Protein AF-A0A2N2IGZ8-F1 (afdb_monomer_lite)

Structure (mmCIF, N/CA/C/O backbone):
data_AF-A0A2N2IGZ8-F1
#
_entry.id   AF-A0A2N2IGZ8-F1
#
loop_
_atom_site.group_PDB
_atom_site.id
_atom_site.type_symbol
_atom_site.label_atom_id
_atom_site.label_alt_id
_atom_site.label_comp_id
_atom_site.label_asym_id
_atom_site.label_entity_id
_atom_site.label_seq_id
_atom_site.pdbx_PDB_ins_code
_atom_site.Cartn_x
_atom_site.Cartn_y
_atom_site.Cartn_z
_atom_site.occupancy
_atom_site.B_iso_or_equiv
_atom_site.auth_seq_id
_atom_site.auth_comp_id
_atom_site.auth_asym_id
_atom_site.auth_atom_id
_atom_site.pdbx_PDB_model_num
ATOM 1 N N . MET A 1 1 ? 11.773 11.631 -15.554 1.00 34.78 1 MET A N 1
ATOM 2 C CA . MET A 1 1 ? 11.947 10.170 -15.402 1.00 34.78 1 MET A CA 1
ATOM 3 C C . MET A 1 1 ? 10.561 9.584 -15.198 1.00 34.78 1 MET A C 1
ATOM 5 O O . MET A 1 1 ? 9.926 9.975 -14.235 1.00 34.78 1 MET A O 1
ATOM 9 N N . GLY A 1 2 ? 10.021 8.753 -16.088 1.00 41.44 2 GLY A N 1
ATOM 10 C CA . GLY A 1 2 ? 8.653 8.262 -15.877 1.00 41.44 2 GLY A CA 1
ATOM 11 C C . GLY A 1 2 ? 8.239 7.223 -16.903 1.00 41.44 2 GLY A C 1
ATOM 12 O O . GLY A 1 2 ? 8.374 7.453 -18.095 1.00 41.44 2 GLY A O 1
ATOM 13 N N . GLY A 1 3 ? 7.788 6.070 -16.420 1.00 52.84 3 GLY A N 1
ATOM 14 C CA . GLY A 1 3 ? 7.379 4.918 -17.226 1.00 52.84 3 GLY A CA 1
ATOM 15 C C . GLY A 1 3 ? 7.570 3.587 -16.492 1.00 52.84 3 GLY A C 1
ATOM 16 O O . GLY A 1 3 ? 7.004 2.576 -16.893 1.00 52.84 3 GLY A O 1
ATOM 17 N N . GLY A 1 4 ? 8.353 3.577 -15.407 1.00 70.94 4 GLY A N 1
ATOM 18 C CA . GLY A 1 4 ? 8.465 2.436 -14.501 1.00 70.94 4 GLY A CA 1
ATOM 19 C C . GLY A 1 4 ? 7.308 2.355 -13.500 1.00 70.94 4 GLY A C 1
ATOM 20 O O . GLY A 1 4 ? 6.588 3.327 -13.266 1.00 70.94 4 GLY A O 1
ATOM 21 N N . ALA A 1 5 ? 7.165 1.189 -12.867 1.00 84.88 5 ALA A N 1
ATOM 22 C CA . ALA A 1 5 ? 6.186 0.958 -11.804 1.00 84.88 5 ALA A CA 1
ATOM 23 C C . ALA A 1 5 ? 6.406 1.858 -10.571 1.00 84.88 5 ALA A C 1
ATOM 25 O O . ALA A 1 5 ? 5.466 2.099 -9.826 1.00 84.88 5 ALA A O 1
ATOM 26 N N . LEU A 1 6 ? 7.621 2.377 -10.364 1.00 88.75 6 LEU A N 1
ATOM 27 C CA . LEU A 1 6 ? 7.936 3.354 -9.321 1.00 88.75 6 LEU A CA 1
ATOM 28 C C . LEU A 1 6 ? 8.291 4.694 -9.960 1.00 88.75 6 LEU A C 1
ATOM 30 O O . LEU A 1 6 ? 9.173 4.759 -10.820 1.00 88.75 6 LEU A O 1
ATOM 34 N N . ALA A 1 7 ? 7.627 5.753 -9.512 1.00 88.19 7 ALA A N 1
ATOM 35 C CA . ALA A 1 7 ? 7.982 7.130 -9.816 1.00 88.19 7 ALA A CA 1
ATOM 36 C C . ALA A 1 7 ? 8.472 7.805 -8.532 1.00 88.19 7 ALA A C 1
ATOM 38 O O . ALA A 1 7 ? 7.738 7.863 -7.549 1.00 88.19 7 ALA A O 1
ATOM 39 N N . PHE A 1 8 ? 9.720 8.270 -8.550 1.00 89.38 8 PHE A N 1
ATOM 40 C CA . PHE A 1 8 ? 10.325 9.022 -7.454 1.00 89.38 8 PHE A CA 1
ATOM 41 C C . PHE A 1 8 ? 10.168 10.510 -7.736 1.00 89.38 8 PHE A C 1
ATOM 43 O O . PHE A 1 8 ? 10.594 10.976 -8.797 1.00 89.38 8 PHE A O 1
ATOM 50 N N . ASP A 1 9 ? 9.590 11.231 -6.785 1.00 89.19 9 ASP A N 1
ATOM 51 C CA . ASP A 1 9 ? 9.575 12.687 -6.806 1.00 89.19 9 ASP A CA 1
ATOM 52 C C . ASP A 1 9 ? 10.906 13.250 -6.283 1.00 89.19 9 ASP A C 1
ATOM 54 O O . ASP A 1 9 ? 11.820 12.517 -5.885 1.00 89.19 9 ASP A O 1
ATOM 58 N N . ALA A 1 10 ? 11.033 14.578 -6.308 1.00 89.81 10 ALA A N 1
ATOM 59 C CA . ALA A 1 10 ? 12.177 15.255 -5.716 1.00 89.81 10 ALA A CA 1
ATOM 60 C C . ALA A 1 10 ? 12.293 14.916 -4.221 1.00 89.81 10 ALA A C 1
ATOM 62 O O . ALA A 1 10 ? 11.293 14.843 -3.506 1.00 89.81 10 ALA A O 1
ATOM 63 N N . TYR A 1 11 ? 13.529 14.728 -3.759 1.00 86.06 11 TYR A N 1
ATOM 64 C CA . TYR A 1 11 ? 13.816 14.494 -2.349 1.00 86.06 11 TYR A CA 1
ATOM 65 C C . TYR A 1 11 ? 13.365 15.693 -1.504 1.00 86.06 11 TYR A C 1
ATOM 67 O O . TYR A 1 11 ? 13.778 16.826 -1.763 1.00 86.06 11 TYR A O 1
ATOM 75 N N . ASP A 1 12 ? 12.543 15.441 -0.487 1.00 83.25 12 ASP A N 1
ATOM 76 C CA . ASP A 1 12 ? 12.127 16.450 0.482 1.00 83.25 12 ASP A CA 1
ATOM 77 C C . ASP A 1 12 ? 13.223 16.584 1.544 1.00 83.25 12 ASP A C 1
ATOM 79 O O . ASP A 1 12 ? 13.346 15.768 2.460 1.00 83.25 12 ASP A O 1
ATOM 83 N N . SER A 1 13 ? 14.039 17.630 1.417 1.00 76.50 13 SER A N 1
ATOM 84 C CA . SER A 1 13 ? 15.147 17.900 2.334 1.00 76.50 13 SER A CA 1
ATOM 85 C C . SER A 1 13 ? 14.711 18.399 3.711 1.00 76.50 13 SER A C 1
ATOM 87 O O . SER A 1 13 ? 15.568 18.569 4.569 1.00 76.50 13 SER A O 1
ATOM 89 N N . VAL A 1 14 ? 13.425 18.684 3.929 1.00 74.69 14 VAL A N 1
ATOM 90 C CA . VAL A 1 14 ? 12.893 19.093 5.238 1.00 74.69 14 VAL A CA 1
ATOM 91 C C . VAL A 1 14 ? 12.434 17.866 6.016 1.00 74.69 14 VAL A C 1
ATOM 93 O O . VAL A 1 14 ? 12.695 17.755 7.211 1.00 74.69 14 VAL A O 1
ATOM 96 N N . LYS A 1 15 ? 11.767 16.934 5.335 1.00 72.94 15 LYS A N 1
ATOM 97 C CA . LYS A 1 15 ? 11.265 15.688 5.933 1.00 72.94 15 LYS A CA 1
ATOM 98 C C . LYS A 1 15 ? 12.250 14.527 5.853 1.00 72.94 15 LYS A C 1
ATOM 100 O O . LYS A 1 15 ? 12.038 13.510 6.504 1.00 72.94 15 LYS A O 1
ATOM 105 N N . PHE A 1 16 ? 13.300 14.678 5.054 1.00 80.06 16 PHE A N 1
ATOM 106 C CA . PHE A 1 16 ? 14.287 13.647 4.754 1.00 80.06 16 PHE A CA 1
ATOM 107 C C . PHE A 1 16 ? 13.678 12.386 4.124 1.00 80.06 16 PHE A C 1
ATOM 109 O O . PHE A 1 16 ? 13.962 11.255 4.526 1.00 80.06 16 PHE A O 1
ATOM 116 N N . VAL A 1 17 ? 12.805 12.584 3.131 1.00 81.31 17 VAL A N 1
ATOM 117 C CA . VAL A 1 17 ? 12.097 11.493 2.446 1.00 81.31 17 VAL A CA 1
ATOM 118 C C . VAL A 1 17 ? 12.130 11.630 0.928 1.00 81.31 17 VAL A C 1
ATOM 120 O O . VAL A 1 17 ? 12.148 12.733 0.383 1.00 81.31 17 VAL A O 1
ATOM 123 N N . TYR A 1 18 ? 12.050 10.495 0.237 1.00 85.50 18 TYR A N 1
ATOM 124 C CA . TYR A 1 18 ? 11.587 10.424 -1.145 1.00 85.50 18 TYR A CA 1
ATOM 125 C C . TYR A 1 18 ? 10.090 10.121 -1.177 1.00 85.50 18 TYR A C 1
ATOM 127 O O . TYR A 1 18 ? 9.701 9.023 -0.768 1.00 85.50 18 TYR A O 1
ATOM 135 N N . PRO A 1 19 ? 9.249 11.026 -1.700 1.00 88.50 19 PRO A N 1
ATOM 136 C CA . PRO A 1 19 ? 7.897 10.669 -2.091 1.00 88.50 19 PRO A CA 1
ATOM 137 C C . PRO A 1 19 ? 7.956 9.728 -3.299 1.00 88.50 19 PRO A C 1
ATOM 139 O O . PRO A 1 19 ? 8.679 9.970 -4.272 1.00 88.50 19 PRO A O 1
ATOM 142 N N . VAL A 1 20 ? 7.217 8.626 -3.218 1.00 89.94 20 VAL A N 1
ATOM 143 C CA . VAL A 1 20 ? 7.182 7.592 -4.250 1.00 89.94 20 VAL A CA 1
ATOM 144 C C . VAL A 1 20 ? 5.741 7.277 -4.610 1.00 89.94 20 VAL A C 1
ATOM 146 O O . VAL A 1 20 ? 4.915 6.952 -3.754 1.00 89.94 20 VAL A O 1
ATOM 149 N N . THR A 1 21 ? 5.452 7.323 -5.906 1.00 89.62 21 THR A N 1
ATOM 150 C CA . THR A 1 21 ? 4.180 6.869 -6.467 1.00 89.62 21 THR A CA 1
ATOM 151 C C . THR A 1 21 ? 4.356 5.485 -7.084 1.00 89.62 21 THR A C 1
ATOM 153 O O . THR A 1 21 ? 5.244 5.255 -7.910 1.00 89.62 21 THR A O 1
ATOM 156 N N . LEU A 1 22 ? 3.494 4.554 -6.676 1.00 90.25 22 LEU A N 1
ATOM 157 C CA . LEU A 1 22 ? 3.384 3.226 -7.259 1.00 90.25 22 LEU A CA 1
ATOM 158 C C . LEU A 1 22 ? 2.368 3.246 -8.402 1.00 90.25 22 LEU A C 1
ATOM 160 O O . LEU A 1 22 ? 1.163 3.354 -8.170 1.00 90.25 22 LEU A O 1
ATOM 164 N N . ASN A 1 23 ? 2.849 3.063 -9.624 1.00 89.56 23 ASN A N 1
ATOM 165 C CA . ASN A 1 23 ? 2.028 2.987 -10.824 1.00 89.56 23 ASN A CA 1
ATOM 166 C C . ASN A 1 23 ? 1.606 1.541 -11.081 1.00 89.56 23 ASN A C 1
ATOM 168 O O . ASN A 1 23 ? 2.446 0.647 -11.200 1.00 89.56 23 ASN A O 1
ATOM 172 N N . GLY A 1 24 ? 0.304 1.301 -11.224 1.00 87.31 24 GLY A N 1
ATOM 173 C CA . GLY A 1 24 ? -0.231 -0.006 -11.588 1.00 87.31 24 GLY A CA 1
ATOM 174 C C . GLY A 1 24 ? -0.113 -0.275 -13.076 1.00 87.31 24 GLY A C 1
ATOM 175 O O . GLY A 1 24 ? -1.128 -0.347 -13.758 1.00 87.31 24 GLY A O 1
ATOM 176 N N . CYS A 1 25 ? 1.105 -0.399 -13.589 1.00 80.00 25 CYS A N 1
ATOM 177 C CA . CYS A 1 25 ? 1.336 -0.567 -15.013 1.00 80.00 25 CYS A CA 1
ATOM 178 C C . CYS A 1 25 ? 2.398 -1.609 -15.312 1.00 80.00 25 CYS A C 1
ATOM 180 O O . CYS A 1 25 ? 3.536 -1.490 -14.860 1.00 80.00 25 CYS A O 1
ATOM 182 N N . LEU A 1 26 ? 2.031 -2.597 -16.122 1.00 77.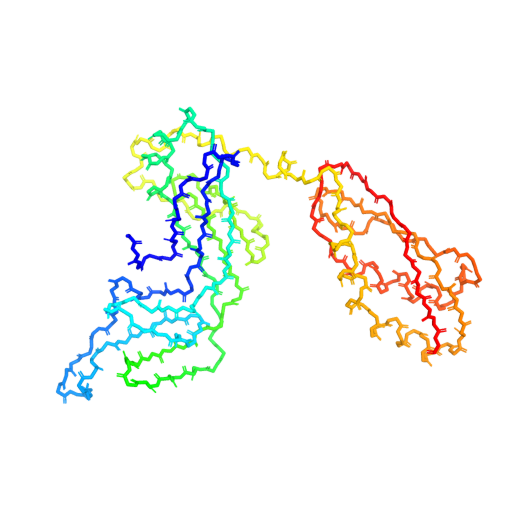88 26 LEU A N 1
ATOM 183 C CA . LEU A 1 26 ? 2.924 -3.684 -16.507 1.00 77.88 26 LEU A CA 1
ATOM 184 C C . LEU A 1 26 ? 3.709 -3.369 -17.786 1.00 77.88 26 LEU A C 1
ATOM 186 O O . LEU A 1 26 ? 4.855 -3.788 -17.907 1.00 77.88 26 LEU A O 1
ATOM 190 N N . THR A 1 27 ? 3.127 -2.602 -18.713 1.00 74.75 27 THR A N 1
ATOM 191 C CA . THR A 1 27 ? 3.723 -2.318 -20.035 1.00 74.75 27 THR A CA 1
ATOM 192 C C . THR A 1 27 ? 3.897 -0.820 -20.320 1.00 74.75 27 THR A C 1
ATOM 194 O O . THR A 1 27 ? 3.959 -0.404 -21.467 1.00 74.75 27 THR A O 1
ATOM 197 N N . CYS A 1 28 ? 4.003 0.025 -19.289 1.00 67.56 28 CYS A N 1
ATOM 198 C CA . CYS A 1 28 ? 4.091 1.485 -19.458 1.00 67.56 28 CYS A CA 1
ATOM 199 C C . CYS A 1 28 ? 5.330 1.956 -20.223 1.00 67.56 28 CYS A C 1
ATOM 201 O O . CYS A 1 28 ? 5.245 2.788 -21.116 1.00 67.56 28 CYS A O 1
ATOM 203 N N . SER A 1 29 ? 6.509 1.459 -19.859 1.00 67.31 29 SER A N 1
ATOM 204 C CA . SER A 1 29 ? 7.756 1.894 -20.493 1.00 67.31 29 SER A CA 1
ATOM 205 C C . SER A 1 29 ? 7.941 1.309 -21.893 1.00 67.31 29 SER A C 1
ATOM 207 O O . SER A 1 29 ? 8.667 1.886 -22.701 1.00 67.31 29 SER A O 1
ATOM 209 N N . LYS A 1 30 ? 7.295 0.172 -22.171 1.00 75.50 30 LYS A N 1
ATOM 210 C CA . LYS A 1 30 ? 7.326 -0.554 -23.443 1.00 75.50 30 LYS A CA 1
ATOM 211 C C . LYS A 1 30 ? 5.938 -1.157 -23.698 1.00 75.50 30 LYS A C 1
ATOM 213 O O . LYS A 1 30 ? 5.708 -2.298 -23.285 1.00 75.50 30 LYS A O 1
ATOM 218 N N . PRO A 1 31 ? 4.999 -0.389 -24.283 1.00 77.12 31 PRO A N 1
ATOM 219 C CA . PRO A 1 31 ? 3.684 -0.916 -24.622 1.00 77.12 31 PRO A CA 1
ATOM 220 C C . PRO A 1 31 ? 3.818 -2.050 -25.636 1.00 77.12 31 PRO A C 1
ATOM 222 O O . PRO A 1 31 ? 4.806 -2.129 -26.366 1.00 77.12 31 PRO A O 1
ATOM 225 N N . ILE A 1 32 ? 2.826 -2.936 -25.668 1.00 81.81 32 ILE A N 1
ATOM 226 C CA . ILE A 1 32 ? 2.779 -3.988 -26.682 1.00 81.81 32 ILE A CA 1
ATOM 227 C C . ILE A 1 32 ? 2.392 -3.310 -27.992 1.00 81.81 32 ILE A C 1
ATOM 229 O O . ILE A 1 32 ? 1.358 -2.647 -28.059 1.00 81.81 32 ILE A O 1
ATOM 233 N N . GLU A 1 33 ? 3.237 -3.438 -29.005 1.00 79.50 33 GLU A N 1
ATOM 234 C CA . GLU A 1 33 ? 2.965 -2.907 -30.334 1.00 79.50 33 GLU A CA 1
ATOM 235 C C . GLU A 1 33 ? 2.383 -4.019 -31.209 1.00 79.50 33 GLU A C 1
ATOM 237 O O . GLU A 1 33 ? 2.967 -5.097 -31.325 1.00 79.50 33 GLU A O 1
ATOM 242 N N . PHE A 1 34 ? 1.217 -3.765 -31.796 1.00 75.06 34 PHE A N 1
ATOM 243 C CA . PHE A 1 34 ? 0.579 -4.659 -32.757 1.00 75.06 34 PHE A CA 1
ATOM 244 C C . PHE A 1 34 ? 0.839 -4.212 -34.197 1.00 75.06 34 PHE A C 1
ATOM 246 O O . PHE A 1 34 ? 1.223 -3.069 -34.452 1.00 75.06 34 PHE A O 1
ATOM 253 N N . ASP A 1 35 ? 0.639 -5.124 -35.149 1.00 70.62 35 ASP A N 1
ATOM 254 C CA . ASP A 1 35 ? 0.764 -4.803 -36.569 1.00 70.62 35 ASP A CA 1
ATOM 255 C C . ASP A 1 35 ? -0.324 -3.781 -36.970 1.00 70.62 35 ASP A C 1
ATOM 257 O O . ASP A 1 35 ? -1.517 -4.086 -36.840 1.00 70.62 35 ASP A O 1
ATOM 261 N N . PRO A 1 36 ? 0.055 -2.584 -37.454 1.00 65.62 36 PRO A N 1
ATOM 262 C CA . PRO A 1 36 ? -0.885 -1.528 -37.831 1.00 65.62 36 PRO A CA 1
ATOM 263 C C . PRO A 1 36 ? -1.774 -1.883 -39.036 1.00 65.62 36 PRO A C 1
ATOM 265 O O . PRO A 1 36 ? -2.747 -1.183 -39.306 1.00 65.62 36 PRO A O 1
ATOM 268 N N . VAL A 1 37 ? -1.454 -2.946 -39.782 1.00 67.31 37 VAL A N 1
ATOM 269 C CA . VAL A 1 37 ? -2.291 -3.466 -40.876 1.00 67.31 37 VAL A CA 1
ATOM 270 C C . VAL A 1 37 ? -3.473 -4.275 -40.329 1.00 67.31 37 VAL A C 1
ATOM 272 O O . VAL A 1 37 ? -4.541 -4.295 -40.937 1.00 67.31 37 VAL A O 1
ATOM 275 N N . LEU A 1 38 ? -3.296 -4.930 -39.176 1.00 63.38 38 LEU A N 1
ATOM 276 C CA . LEU A 1 38 ? -4.306 -5.792 -38.550 1.00 63.38 38 LEU A CA 1
ATOM 277 C C . LEU A 1 38 ? -5.111 -5.076 -37.458 1.00 63.38 38 LEU A C 1
ATOM 279 O O . LEU A 1 38 ? -6.251 -5.452 -37.189 1.00 63.38 38 LEU A O 1
ATOM 283 N N . PHE A 1 39 ? -4.536 -4.045 -36.841 1.00 60.59 39 PHE A N 1
ATOM 284 C CA . PHE A 1 39 ? -5.152 -3.268 -35.772 1.00 60.59 39 PHE A CA 1
ATOM 285 C C . PHE A 1 39 ? -5.069 -1.781 -36.132 1.00 60.59 39 PHE A C 1
ATOM 287 O O . PHE A 1 39 ? -4.025 -1.317 -36.573 1.00 60.59 39 PHE A O 1
ATOM 294 N N . ALA A 1 40 ? -6.191 -1.065 -35.990 1.00 58.00 40 ALA A N 1
ATOM 295 C CA . ALA A 1 40 ? -6.426 0.336 -36.370 1.00 58.00 40 ALA A CA 1
ATOM 296 C C . ALA A 1 40 ? -5.297 1.318 -35.924 1.00 58.00 40 ALA A C 1
ATOM 298 O O . ALA A 1 40 ? -4.423 0.932 -35.154 1.00 58.00 40 ALA A O 1
ATOM 299 N N . PRO A 1 41 ? -5.284 2.612 -36.322 1.00 58.75 41 PRO A N 1
ATOM 300 C CA . PRO A 1 41 ? -4.071 3.453 -36.317 1.00 58.75 41 PRO A CA 1
ATOM 301 C C . PRO A 1 41 ? -3.393 3.693 -34.950 1.00 58.75 41 PRO A C 1
ATOM 303 O O . PRO A 1 41 ? -2.290 4.234 -34.913 1.00 58.75 41 PRO A O 1
ATOM 306 N N . ASN A 1 42 ? -4.006 3.279 -33.836 1.00 62.97 42 ASN A N 1
ATOM 307 C CA . ASN A 1 42 ? -3.354 3.158 -32.533 1.00 62.97 42 ASN A CA 1
ATOM 308 C C . ASN A 1 42 ? -2.912 1.709 -32.291 1.00 62.97 42 ASN A C 1
ATOM 310 O O . ASN A 1 42 ? -3.660 0.889 -31.765 1.00 62.97 42 ASN A O 1
ATOM 314 N N . ASN A 1 43 ? -1.655 1.418 -32.612 1.00 72.75 43 ASN A N 1
ATOM 315 C CA . ASN A 1 43 ? -1.070 0.087 -32.480 1.00 72.75 43 ASN A CA 1
ATOM 316 C C . ASN A 1 43 ? -0.510 -0.232 -31.079 1.00 72.75 43 ASN A C 1
ATOM 318 O O . ASN A 1 43 ? 0.129 -1.265 -30.904 1.00 72.75 43 ASN A O 1
ATOM 322 N N . LYS A 1 44 ? -0.703 0.650 -30.089 1.00 78.19 44 LYS A N 1
ATOM 323 C CA . LYS A 1 44 ? -0.156 0.496 -28.733 1.00 78.19 44 LYS A CA 1
ATOM 324 C C . LYS A 1 44 ? -1.189 -0.092 -27.785 1.00 78.19 44 LYS A C 1
ATOM 326 O O . LYS A 1 44 ? -2.278 0.464 -27.625 1.00 78.19 44 LYS A O 1
ATOM 331 N N . PHE A 1 45 ? -0.793 -1.159 -27.102 1.00 81.75 45 PHE A N 1
ATOM 332 C CA . PHE A 1 45 ? -1.624 -1.876 -26.153 1.00 81.75 45 PHE A CA 1
ATOM 333 C C . PHE A 1 45 ? -1.021 -1.892 -24.749 1.00 81.75 45 PHE A C 1
ATOM 335 O O . PHE A 1 45 ? 0.142 -2.259 -24.530 1.00 81.75 45 PHE A O 1
ATOM 342 N N . PHE A 1 46 ? -1.836 -1.485 -23.780 1.00 84.94 46 PHE A N 1
ATOM 343 C CA . PHE A 1 46 ? -1.423 -1.281 -22.398 1.00 84.94 46 PHE A CA 1
ATOM 344 C C . PHE A 1 46 ? -2.044 -2.315 -21.460 1.00 84.94 46 PHE A C 1
ATOM 346 O O . PHE A 1 46 ? -3.208 -2.691 -21.590 1.00 84.94 46 PHE A O 1
ATOM 353 N N . ILE A 1 47 ? -1.269 -2.732 -20.460 1.00 86.69 47 ILE A N 1
ATOM 354 C CA . ILE A 1 47 ? -1.754 -3.554 -19.353 1.00 86.69 47 ILE A CA 1
ATOM 355 C C . ILE A 1 47 ? -1.624 -2.734 -18.073 1.00 86.69 47 ILE A C 1
ATOM 357 O O . ILE A 1 47 ? -0.514 -2.463 -17.596 1.00 86.69 47 ILE A O 1
ATOM 361 N N . THR A 1 48 ? -2.766 -2.322 -17.527 1.00 87.31 48 THR A N 1
ATOM 362 C CA . THR A 1 48 ? -2.843 -1.401 -16.389 1.00 87.31 48 THR A CA 1
ATOM 363 C C . THR A 1 48 ? -3.753 -1.938 -15.289 1.00 87.31 48 THR A C 1
ATOM 365 O O . THR A 1 48 ? -4.556 -2.840 -15.497 1.00 87.31 48 THR A O 1
ATOM 368 N N . ALA A 1 49 ? -3.637 -1.384 -14.087 1.00 86.19 49 ALA A N 1
ATOM 369 C CA . ALA A 1 49 ? -4.487 -1.728 -12.952 1.00 86.19 49 ALA A CA 1
ATOM 370 C C . ALA A 1 49 ? -5.807 -0.942 -12.915 1.00 86.19 49 ALA A C 1
ATOM 372 O O . ALA A 1 49 ? -6.743 -1.311 -12.209 1.00 86.19 49 ALA A O 1
ATOM 373 N N . LYS A 1 50 ? -5.870 0.171 -13.653 1.00 85.44 50 LYS A N 1
ATOM 374 C CA . LYS A 1 50 ? -7.043 1.035 -13.838 1.00 85.44 50 LYS A CA 1
ATOM 375 C C . LYS A 1 50 ? -7.044 1.557 -15.271 1.00 85.44 50 LYS A C 1
ATOM 377 O O . LYS A 1 50 ? -5.978 1.649 -15.882 1.00 85.44 50 LYS A O 1
ATOM 382 N N . VAL A 1 51 ? -8.209 1.939 -15.787 1.00 84.81 51 VAL A N 1
ATOM 383 C CA . VAL A 1 51 ? -8.288 2.662 -17.064 1.00 84.81 51 VAL A CA 1
ATOM 384 C C . VAL A 1 51 ? -7.547 3.999 -16.904 1.00 84.81 51 VAL A C 1
ATOM 386 O O . VAL A 1 51 ? -7.882 4.747 -15.980 1.00 84.81 51 VAL A O 1
ATOM 389 N N . PRO A 1 52 ? -6.536 4.300 -17.738 1.00 85.38 52 PRO A N 1
ATOM 390 C CA . PRO A 1 52 ? -5.820 5.569 -17.665 1.00 85.38 52 PRO A CA 1
ATOM 391 C C . PRO A 1 52 ? -6.749 6.758 -17.906 1.00 85.38 52 PRO A C 1
ATOM 393 O O . PRO A 1 52 ? -7.623 6.706 -18.770 1.00 85.38 52 PRO A O 1
ATOM 396 N N . THR A 1 53 ? -6.527 7.861 -17.195 1.00 86.56 53 THR A N 1
ATOM 397 C CA . THR A 1 53 ? -7.261 9.115 -17.445 1.00 86.56 53 THR A CA 1
ATOM 398 C C . THR A 1 53 ? -6.677 9.895 -18.622 1.00 86.56 53 THR A C 1
ATOM 400 O O . THR A 1 53 ? -7.387 10.651 -19.282 1.00 86.56 53 THR A O 1
ATOM 403 N N . LYS A 1 54 ? -5.380 9.710 -18.892 1.00 84.06 54 LYS A N 1
ATOM 404 C CA . LYS A 1 54 ? -4.633 10.328 -19.993 1.00 84.06 54 LYS A CA 1
ATOM 405 C C . LYS A 1 54 ? -3.456 9.436 -20.392 1.00 84.06 54 LYS A C 1
ATOM 407 O O . LYS A 1 54 ? -2.957 8.676 -19.566 1.00 84.06 54 LYS A O 1
ATOM 412 N N . ILE A 1 55 ? -2.989 9.555 -21.634 1.00 79.31 55 ILE A N 1
ATOM 413 C CA . ILE A 1 55 ? -1.722 8.974 -22.100 1.00 79.31 55 ILE A CA 1
ATOM 414 C C . ILE A 1 55 ? -0.861 10.111 -22.652 1.00 79.31 55 ILE A C 1
ATOM 416 O O . ILE A 1 55 ? -1.293 10.844 -23.540 1.00 79.31 55 ILE A O 1
ATOM 420 N N . GLU A 1 56 ? 0.342 10.275 -22.105 1.00 76.94 56 GLU A N 1
ATOM 421 C CA . GLU A 1 56 ? 1.337 11.244 -22.569 1.00 76.94 56 GLU A CA 1
ATOM 422 C C . GLU A 1 56 ? 2.523 10.491 -23.178 1.00 76.94 56 GLU A C 1
ATOM 424 O O . GLU A 1 56 ? 3.305 9.847 -22.478 1.00 76.94 56 GLU A O 1
ATOM 429 N N . GLY A 1 57 ? 2.637 10.519 -24.508 1.00 76.06 57 GLY A N 1
ATOM 430 C CA . GLY A 1 57 ? 3.633 9.723 -25.227 1.00 76.06 57 GLY A CA 1
ATOM 431 C C . GLY A 1 57 ? 3.368 8.220 -25.081 1.00 76.06 57 GLY A C 1
ATOM 432 O O . GLY A 1 57 ? 2.430 7.693 -25.674 1.00 76.06 57 GLY A O 1
ATOM 433 N N . THR A 1 58 ? 4.208 7.519 -24.319 1.00 71.50 58 THR A N 1
ATOM 434 C CA . THR A 1 58 ? 4.023 6.099 -23.957 1.00 71.50 58 THR A CA 1
ATOM 435 C C . THR A 1 58 ? 3.582 5.909 -22.506 1.00 71.50 58 THR A C 1
ATOM 437 O O . THR A 1 58 ? 3.436 4.778 -22.062 1.00 71.50 58 THR A O 1
ATOM 440 N N . VAL A 1 59 ? 3.347 6.990 -21.757 1.00 76.88 59 VAL A N 1
ATOM 441 C CA . VAL A 1 59 ? 3.109 6.928 -20.312 1.00 76.88 59 VAL A CA 1
ATOM 442 C C . VAL A 1 59 ? 1.625 7.156 -20.000 1.00 76.88 59 VAL A C 1
ATOM 444 O O . VAL A 1 59 ? 1.146 8.289 -20.108 1.00 76.88 59 VAL A O 1
ATOM 447 N N . PRO A 1 60 ? 0.868 6.116 -19.607 1.00 80.31 60 PRO A N 1
ATOM 448 C CA . PRO A 1 60 ? -0.473 6.284 -19.062 1.00 80.31 60 PRO A CA 1
ATOM 449 C C . PRO A 1 60 ? -0.438 6.912 -17.661 1.00 80.31 60 PRO A C 1
ATOM 451 O O . PRO A 1 60 ? 0.408 6.586 -16.830 1.00 80.31 60 PRO A O 1
ATOM 454 N N . GLN A 1 61 ? -1.394 7.802 -17.410 1.00 84.88 61 GLN A N 1
ATOM 455 C CA . GLN A 1 61 ? -1.559 8.589 -16.187 1.00 84.88 61 GLN A CA 1
ATOM 456 C C . GLN A 1 61 ? -2.844 8.193 -15.445 1.00 84.88 61 GLN A C 1
ATOM 458 O O . GLN A 1 61 ? -3.779 7.647 -16.039 1.00 84.88 61 GLN A O 1
ATOM 463 N N . GLY A 1 62 ? -2.912 8.493 -14.144 1.00 83.31 62 GLY A N 1
ATOM 464 C CA . GLY A 1 62 ? -4.096 8.222 -13.314 1.00 83.31 62 GLY A CA 1
ATOM 465 C C . GLY A 1 62 ? -4.265 6.752 -12.917 1.00 83.31 62 GLY A C 1
ATOM 466 O O . GLY A 1 62 ? -5.365 6.317 -12.576 1.00 83.31 62 GLY A O 1
ATOM 467 N N . ILE A 1 63 ? -3.180 5.979 -12.961 1.00 86.25 63 ILE A N 1
ATOM 468 C CA . ILE A 1 63 ? -3.155 4.538 -12.661 1.00 86.25 63 ILE A CA 1
ATOM 469 C C . ILE A 1 63 ? -2.449 4.221 -11.338 1.00 86.25 63 ILE A C 1
ATOM 471 O O . ILE A 1 63 ? -2.003 3.094 -11.107 1.00 86.25 63 ILE A O 1
ATOM 475 N N . ASP A 1 64 ? -2.358 5.218 -10.463 1.00 88.62 64 ASP A N 1
ATOM 476 C CA . ASP A 1 64 ? -1.727 5.132 -9.154 1.00 88.62 64 ASP A CA 1
ATOM 477 C C . ASP A 1 64 ? -2.421 4.059 -8.300 1.00 88.62 64 ASP A C 1
ATOM 479 O O . ASP A 1 64 ? -3.655 4.024 -8.147 1.00 88.62 64 ASP A O 1
ATOM 483 N N . LEU A 1 65 ? -1.610 3.174 -7.727 1.00 85.94 65 LEU A N 1
ATOM 484 C CA . LEU A 1 65 ? -2.029 2.158 -6.764 1.00 85.94 65 LEU A CA 1
ATOM 485 C C . LEU A 1 65 ? -1.766 2.581 -5.324 1.00 85.94 65 LEU A C 1
ATOM 487 O O . LEU A 1 65 ? -2.472 2.134 -4.425 1.00 85.94 65 LEU A O 1
ATOM 491 N N . GLY A 1 66 ? -0.783 3.449 -5.108 1.00 84.12 66 GLY A N 1
ATOM 492 C CA . GLY A 1 66 ? -0.459 3.970 -3.793 1.00 84.12 66 GLY A CA 1
ATOM 493 C C . GLY A 1 66 ? 0.630 5.028 -3.856 1.00 84.12 66 GLY A C 1
ATOM 494 O O . GLY A 1 66 ? 1.382 5.109 -4.828 1.00 84.12 66 GLY A O 1
ATOM 495 N N . LYS A 1 67 ? 0.707 5.823 -2.793 1.00 87.25 67 LYS A N 1
ATOM 496 C CA . LYS A 1 67 ? 1.784 6.778 -2.543 1.00 87.25 67 LYS A CA 1
ATOM 497 C C . LYS A 1 67 ? 2.379 6.467 -1.182 1.00 87.25 67 LYS A C 1
ATOM 499 O O . LYS A 1 67 ? 1.636 6.160 -0.250 1.00 87.25 67 LYS A O 1
ATOM 504 N N . PHE A 1 68 ? 3.696 6.494 -1.090 1.00 84.69 68 PHE A N 1
ATOM 505 C CA . PHE A 1 68 ? 4.420 6.226 0.144 1.00 84.69 68 PHE A CA 1
ATOM 506 C C . PHE A 1 68 ? 5.711 7.037 0.168 1.00 84.69 68 PHE A C 1
ATOM 508 O O . PHE A 1 68 ? 6.166 7.533 -0.860 1.00 84.69 68 PHE A O 1
ATOM 515 N N . GLU A 1 69 ? 6.283 7.188 1.353 1.00 85.94 69 GLU A N 1
ATOM 516 C CA . GLU A 1 69 ? 7.514 7.938 1.566 1.00 85.94 69 GLU A CA 1
ATOM 517 C C . GLU A 1 69 ? 8.619 6.965 1.986 1.00 85.94 69 GLU A C 1
ATOM 519 O O . GLU A 1 69 ? 8.389 6.065 2.796 1.00 85.94 69 GLU A O 1
ATOM 524 N N . ILE A 1 70 ? 9.813 7.124 1.416 1.00 83.38 70 ILE A N 1
ATOM 525 C CA . ILE A 1 70 ? 11.010 6.394 1.838 1.00 83.38 70 ILE A CA 1
ATOM 526 C C . ILE A 1 70 ? 11.915 7.372 2.574 1.00 83.38 70 ILE A C 1
ATOM 528 O O . ILE A 1 70 ? 12.464 8.281 1.954 1.00 83.38 70 ILE A O 1
ATOM 532 N N . SER A 1 71 ? 12.089 7.178 3.879 1.00 78.94 71 SER A N 1
ATOM 533 C CA . SER A 1 71 ? 13.039 7.954 4.677 1.00 78.94 71 SER A CA 1
ATOM 534 C C . SER A 1 71 ? 14.473 7.595 4.308 1.00 78.94 71 SER A C 1
ATOM 536 O O . SER A 1 71 ? 14.840 6.419 4.274 1.00 78.94 71 SER A O 1
ATOM 538 N N . VAL A 1 72 ? 15.286 8.611 4.035 1.00 76.94 72 VAL A N 1
ATOM 539 C CA . VAL A 1 72 ? 16.706 8.457 3.704 1.00 76.94 72 VAL A CA 1
ATOM 540 C C . VAL A 1 72 ? 17.476 9.546 4.438 1.00 76.94 72 VAL A C 1
ATOM 542 O O . VAL A 1 72 ? 17.134 10.714 4.325 1.00 76.94 72 VAL A O 1
ATOM 545 N N . ASP A 1 73 ? 18.521 9.189 5.188 1.00 74.88 73 ASP A N 1
ATOM 546 C CA . ASP A 1 73 ? 19.396 10.192 5.811 1.00 74.88 73 ASP A CA 1
ATOM 547 C C . ASP A 1 73 ? 20.091 11.017 4.705 1.00 74.88 73 ASP A C 1
ATOM 549 O O . ASP A 1 73 ? 20.687 10.421 3.798 1.00 74.88 73 ASP A O 1
ATOM 553 N N . PRO A 1 74 ? 20.079 12.365 4.760 1.00 74.06 74 PRO A N 1
ATOM 554 C CA . PRO A 1 74 ? 20.769 13.211 3.785 1.00 74.06 74 PRO A CA 1
ATOM 555 C C . PRO A 1 74 ? 22.240 12.838 3.557 1.00 74.06 74 PRO A C 1
ATOM 557 O O . PRO A 1 74 ? 22.751 12.993 2.449 1.00 74.06 74 PRO A O 1
ATOM 560 N N . ARG A 1 75 ? 22.923 12.327 4.589 1.00 74.88 75 ARG A N 1
ATOM 561 C CA . ARG A 1 75 ? 24.329 11.898 4.527 1.00 74.88 75 ARG A CA 1
ATOM 562 C C . ARG A 1 75 ? 24.517 10.625 3.703 1.00 74.88 75 ARG A C 1
ATOM 564 O O . ARG A 1 75 ? 25.565 10.445 3.092 1.00 74.88 75 ARG A O 1
ATOM 571 N N . GLU A 1 76 ? 23.494 9.778 3.635 1.00 77.88 76 GLU A N 1
ATOM 572 C CA . GLU A 1 76 ? 23.507 8.520 2.883 1.00 77.88 76 GLU A CA 1
ATOM 573 C C . GLU A 1 76 ? 22.839 8.647 1.506 1.00 77.88 76 GLU A C 1
ATOM 575 O O . GLU A 1 76 ? 22.868 7.695 0.725 1.00 77.88 76 GLU A O 1
ATOM 580 N N . LEU A 1 77 ? 22.275 9.813 1.168 1.00 76.44 77 LEU A N 1
ATOM 581 C CA . LEU A 1 77 ? 21.475 10.032 -0.041 1.00 76.44 77 LEU A CA 1
ATOM 582 C C . LEU A 1 77 ? 22.189 9.565 -1.317 1.00 76.44 77 LEU A C 1
ATOM 584 O O . LEU A 1 77 ? 21.669 8.748 -2.074 1.00 76.44 77 LEU A O 1
ATOM 588 N N . GLY A 1 78 ? 23.427 10.026 -1.522 1.00 80.31 78 GLY A N 1
ATOM 589 C CA . GLY A 1 78 ? 24.209 9.689 -2.713 1.00 80.31 78 GLY A CA 1
ATOM 590 C C . GLY A 1 78 ? 24.551 8.201 -2.820 1.00 80.31 78 GLY A C 1
ATOM 591 O O . GLY A 1 78 ? 24.672 7.676 -3.927 1.00 80.31 78 GLY A O 1
ATOM 592 N N . LYS A 1 79 ? 24.684 7.509 -1.686 1.00 81.00 79 LYS A N 1
ATOM 593 C CA . LYS A 1 79 ? 24.900 6.062 -1.644 1.00 81.00 79 LYS A CA 1
ATOM 594 C C . LYS A 1 79 ? 23.595 5.330 -1.929 1.00 81.00 79 LYS A C 1
ATOM 596 O O . LYS A 1 79 ? 23.566 4.488 -2.816 1.00 81.00 79 LYS A O 1
ATOM 601 N N . TRP A 1 80 ? 22.504 5.715 -1.272 1.00 83.38 80 TRP A N 1
ATOM 602 C CA . TRP A 1 80 ? 21.180 5.121 -1.455 1.00 83.38 80 TRP A CA 1
ATOM 603 C C . TRP A 1 80 ? 20.708 5.182 -2.917 1.00 83.38 80 TRP A C 1
ATOM 605 O O . TRP A 1 80 ? 20.290 4.167 -3.478 1.00 83.38 80 TRP A O 1
ATOM 615 N N . THR A 1 81 ? 20.869 6.330 -3.581 1.00 84.88 81 THR A N 1
ATOM 616 C CA . THR A 1 81 ? 20.525 6.509 -5.003 1.00 84.88 81 THR A CA 1
ATOM 617 C C . THR A 1 81 ? 21.348 5.610 -5.932 1.00 84.88 81 THR A C 1
ATOM 619 O O . THR A 1 81 ? 20.876 5.243 -7.004 1.00 84.88 81 THR A O 1
ATOM 622 N N . LYS A 1 82 ? 22.565 5.221 -5.533 1.00 83.69 82 LYS A N 1
ATOM 623 C CA . LYS A 1 82 ? 23.451 4.357 -6.330 1.00 83.69 82 LYS A CA 1
ATOM 624 C C . LYS A 1 82 ? 23.288 2.871 -6.016 1.00 83.69 82 LYS A C 1
ATOM 626 O O . LYS A 1 82 ? 23.409 2.053 -6.918 1.00 83.69 82 LYS A O 1
ATOM 631 N N . THR A 1 83 ? 23.023 2.518 -4.759 1.00 79.88 83 THR A N 1
ATOM 632 C CA . THR A 1 83 ? 23.117 1.129 -4.278 1.00 79.88 83 THR A CA 1
ATOM 633 C C . THR A 1 83 ? 21.792 0.534 -3.822 1.00 79.88 83 THR A C 1
ATOM 635 O O . THR A 1 83 ? 21.757 -0.639 -3.469 1.00 79.88 83 THR A O 1
ATOM 638 N N . VAL A 1 84 ? 20.712 1.315 -3.771 1.00 83.69 84 VAL A N 1
ATOM 639 C CA . VAL A 1 84 ? 19.399 0.850 -3.297 1.00 83.69 84 VAL A CA 1
ATOM 640 C C . VAL A 1 84 ? 18.340 1.151 -4.338 1.00 83.69 84 VAL A C 1
ATOM 642 O O . VAL A 1 84 ? 17.723 0.225 -4.860 1.00 83.69 84 VAL A O 1
ATOM 645 N N . GLN A 1 85 ? 18.175 2.429 -4.689 1.00 87.81 85 GLN A N 1
ATOM 646 C CA . GLN A 1 85 ? 17.145 2.887 -5.622 1.00 87.81 85 GLN A CA 1
ATOM 647 C C . GLN A 1 85 ? 17.118 2.104 -6.948 1.00 87.81 85 GLN A C 1
ATOM 649 O O . GLN A 1 85 ? 16.027 1.697 -7.352 1.00 87.81 85 GLN A O 1
ATOM 654 N N . PRO A 1 86 ? 18.260 1.812 -7.609 1.00 88.88 86 PRO A N 1
ATOM 655 C CA . PRO A 1 86 ? 18.257 1.109 -8.893 1.00 88.88 86 PRO A CA 1
ATOM 656 C C . PRO A 1 86 ? 17.834 -0.362 -8.785 1.00 88.88 86 PRO A C 1
ATOM 658 O O . PRO A 1 86 ? 17.464 -0.978 -9.782 1.00 88.88 86 PRO A O 1
ATOM 661 N N . PHE A 1 87 ? 17.890 -0.936 -7.581 1.00 89.00 87 PHE A N 1
ATOM 662 C CA . PHE A 1 87 ? 17.566 -2.338 -7.321 1.00 89.00 87 PHE A CA 1
ATOM 663 C C . PHE A 1 87 ? 16.169 -2.529 -6.728 1.00 89.00 87 PHE A C 1
ATOM 665 O O . PHE A 1 87 ? 15.757 -3.669 -6.488 1.00 89.00 87 PHE A O 1
ATOM 672 N N . LEU A 1 88 ? 15.427 -1.440 -6.507 1.00 90.62 88 LEU A N 1
ATOM 673 C CA . LEU A 1 88 ? 14.036 -1.520 -6.096 1.00 90.62 88 LEU A CA 1
ATOM 674 C C . LEU A 1 88 ? 13.188 -2.081 -7.235 1.00 90.62 88 LEU A C 1
ATOM 676 O O . LEU A 1 88 ? 13.183 -1.584 -8.361 1.00 90.62 88 LEU A O 1
ATOM 680 N N . GLN A 1 89 ? 12.449 -3.131 -6.913 1.00 90.44 89 GLN A N 1
ATOM 681 C CA . GLN A 1 89 ? 11.499 -3.773 -7.796 1.00 90.44 89 GLN A CA 1
ATOM 682 C C . GLN A 1 89 ? 10.119 -3.784 -7.171 1.00 90.44 89 GLN A C 1
ATOM 684 O O . GLN A 1 89 ? 9.943 -3.701 -5.955 1.00 90.44 89 GLN A O 1
ATOM 689 N N . VAL A 1 90 ? 9.131 -3.917 -8.046 1.00 91.00 90 VAL A N 1
ATOM 690 C CA . VAL A 1 90 ? 7.745 -4.100 -7.658 1.00 91.00 90 VAL A CA 1
ATOM 691 C C . VAL A 1 90 ? 7.307 -5.487 -8.072 1.00 91.00 90 VAL A C 1
ATOM 693 O O . VAL A 1 90 ? 7.517 -5.898 -9.211 1.00 91.00 90 VAL A O 1
ATOM 696 N N . GLN A 1 91 ? 6.652 -6.187 -7.157 1.00 90.56 91 GLN A N 1
ATOM 697 C CA . GLN A 1 91 ? 5.879 -7.370 -7.482 1.00 90.56 91 GLN A CA 1
ATOM 698 C C . GLN A 1 91 ? 4.404 -7.077 -7.255 1.00 90.56 91 GLN A C 1
ATOM 700 O O . GLN A 1 91 ? 4.006 -6.647 -6.173 1.00 90.56 91 GLN A O 1
ATOM 705 N N . PHE A 1 92 ? 3.601 -7.346 -8.276 1.00 89.19 92 PHE A N 1
ATOM 706 C CA . PHE A 1 92 ? 2.154 -7.238 -8.220 1.00 89.19 92 PHE A CA 1
ATOM 707 C C . PHE A 1 92 ? 1.519 -8.621 -8.116 1.00 89.19 92 PHE A C 1
ATOM 709 O O . PHE A 1 92 ? 2.007 -9.592 -8.694 1.00 89.19 92 PHE A O 1
ATOM 716 N N . LEU A 1 93 ? 0.394 -8.688 -7.415 1.00 88.62 93 LEU A N 1
ATOM 717 C CA . LEU A 1 93 ? -0.535 -9.805 -7.449 1.00 88.62 93 LEU A CA 1
ATOM 718 C C . LEU A 1 93 ? -1.793 -9.323 -8.157 1.00 88.62 93 LEU A C 1
ATOM 720 O O . LEU A 1 93 ? -2.559 -8.535 -7.601 1.00 88.62 93 LEU A O 1
ATOM 724 N N . TYR A 1 94 ? -2.005 -9.787 -9.383 1.00 86.06 94 TYR A N 1
ATOM 725 C CA . TYR A 1 94 ? -3.209 -9.483 -10.145 1.00 86.06 94 TYR A CA 1
ATOM 726 C C . TYR A 1 94 ? -4.199 -10.640 -10.071 1.00 86.06 94 TYR A C 1
ATOM 728 O O . TYR A 1 94 ? -3.819 -11.809 -10.072 1.00 86.06 94 TYR A O 1
ATOM 736 N N . ARG A 1 95 ? -5.485 -10.301 -10.028 1.00 81.94 95 ARG A N 1
ATOM 737 C CA . ARG A 1 95 ? -6.582 -11.226 -10.290 1.00 81.94 95 ARG A CA 1
ATOM 738 C C . ARG A 1 95 ? -7.153 -10.897 -11.662 1.00 81.94 95 ARG A C 1
ATOM 740 O O . ARG A 1 95 ? -7.516 -9.750 -11.927 1.00 81.94 95 ARG A O 1
ATOM 747 N N . VAL A 1 96 ? -7.249 -11.906 -12.517 1.00 73.44 96 VAL A N 1
ATOM 748 C CA . VAL A 1 96 ? -7.940 -11.795 -13.803 1.00 73.44 96 VAL A CA 1
ATOM 749 C C . VAL A 1 96 ? -9.426 -11.992 -13.517 1.00 73.44 96 VAL A C 1
ATOM 751 O O . VAL A 1 96 ? -9.899 -13.117 -13.400 1.00 73.44 96 VAL A O 1
ATOM 754 N N . VAL A 1 97 ? -10.148 -10.895 -13.283 1.00 59.78 97 VAL A N 1
ATOM 755 C CA . VAL A 1 97 ? -11.588 -10.921 -12.985 1.00 59.78 97 VAL A CA 1
ATOM 756 C C . VAL A 1 97 ? -12.303 -10.130 -14.068 1.00 59.78 97 VAL A C 1
ATOM 758 O O . VAL A 1 97 ? -12.478 -8.930 -13.911 1.00 59.78 97 VAL A O 1
ATOM 761 N N . GLY A 1 98 ? -12.663 -10.797 -15.168 1.00 58.69 98 GLY A N 1
ATOM 762 C CA . GLY A 1 98 ? -13.341 -10.178 -16.311 1.00 58.69 98 GLY A CA 1
ATOM 763 C C . GLY A 1 98 ? -12.503 -9.075 -16.960 1.00 58.69 98 GLY A C 1
ATOM 764 O O . GLY A 1 98 ? -12.411 -7.957 -16.458 1.00 58.69 98 GLY A O 1
ATOM 765 N N . GLU A 1 99 ? -11.882 -9.375 -18.094 1.00 59.59 99 GLU A N 1
ATOM 766 C CA . GLU A 1 99 ? -11.084 -8.391 -18.820 1.00 59.59 99 GLU A CA 1
ATOM 767 C C . GLU A 1 99 ? -11.977 -7.228 -19.265 1.00 59.59 99 GLU A C 1
ATOM 769 O O . GLU A 1 99 ? -12.812 -7.361 -20.158 1.00 59.59 99 GLU A O 1
ATOM 774 N N . LYS A 1 100 ? -11.813 -6.059 -18.636 1.00 63.31 100 LYS A N 1
ATOM 775 C CA . LYS A 1 100 ? -12.323 -4.817 -19.213 1.00 63.31 100 LYS A CA 1
ATOM 776 C C . LYS A 1 100 ? -11.314 -4.364 -20.248 1.00 63.31 100 LYS A C 1
ATOM 778 O O . LYS A 1 100 ? -10.343 -3.680 -19.917 1.00 63.31 100 LYS A O 1
ATOM 783 N N . VAL A 1 101 ? -11.547 -4.806 -21.480 1.00 76.00 101 VAL A N 1
ATOM 784 C CA . VAL A 1 101 ? -10.909 -4.224 -22.654 1.00 76.00 101 VAL A CA 1
ATOM 785 C C . VAL A 1 101 ? -11.460 -2.814 -22.792 1.00 76.00 101 VAL A C 1
ATOM 787 O O . VAL A 1 101 ? -12.675 -2.609 -22.821 1.00 76.00 101 VAL A O 1
ATOM 790 N N . TRP A 1 102 ? -10.569 -1.838 -22.812 1.00 78.31 102 TRP A N 1
ATOM 791 C CA . TRP A 1 102 ? -10.911 -0.454 -23.079 1.00 78.31 102 TRP A CA 1
ATOM 792 C C . TRP A 1 102 ? -10.230 -0.038 -24.375 1.00 78.31 102 TRP A C 1
ATOM 794 O O . TRP A 1 102 ? -9.065 -0.351 -24.613 1.00 78.31 102 TRP A O 1
ATOM 804 N N . ASP A 1 103 ? -10.988 0.660 -25.208 1.00 73.00 103 ASP A N 1
ATOM 805 C CA . ASP A 1 103 ? -10.500 1.334 -26.399 1.00 73.00 103 ASP A CA 1
ATOM 806 C C . ASP A 1 103 ? -10.797 2.820 -26.219 1.00 73.00 103 ASP A C 1
ATOM 808 O O . ASP A 1 103 ? -11.921 3.224 -25.905 1.00 73.00 103 ASP A O 1
ATOM 812 N N . ALA A 1 104 ? -9.759 3.632 -26.328 1.00 63.00 104 ALA A N 1
ATOM 813 C CA . ALA A 1 104 ? -9.842 5.068 -26.222 1.00 63.00 104 ALA A CA 1
ATOM 814 C C . ALA A 1 104 ? -9.170 5.689 -27.443 1.00 63.00 104 ALA A C 1
ATOM 816 O O . ALA A 1 104 ? -8.232 5.146 -28.020 1.00 63.00 104 ALA A O 1
ATOM 817 N N . LYS A 1 105 ? -9.532 6.941 -27.748 1.00 63.34 105 LYS A N 1
ATOM 818 C CA . LYS A 1 105 ? -8.794 7.763 -28.729 1.00 63.34 105 LYS A CA 1
ATOM 819 C C . LYS A 1 105 ? -7.277 7.826 -28.454 1.00 63.34 105 LYS A C 1
ATOM 821 O O . LYS A 1 105 ? -6.510 8.191 -29.337 1.00 63.34 105 LYS A O 1
ATOM 826 N N . LEU A 1 106 ? -6.862 7.489 -27.232 1.00 61.38 106 LEU A N 1
ATOM 827 C CA . LEU A 1 106 ? -5.494 7.522 -26.725 1.00 61.38 106 LEU A CA 1
ATOM 828 C C . LEU A 1 106 ? -4.739 6.173 -26.845 1.00 61.38 106 LEU A C 1
ATOM 830 O O . LEU A 1 106 ? -3.534 6.158 -26.610 1.00 61.38 106 LEU A O 1
ATOM 834 N N . GLY A 1 107 ? -5.412 5.063 -27.179 1.00 71.56 107 GLY A N 1
ATOM 835 C CA . GLY A 1 107 ? -4.852 3.703 -27.238 1.00 71.56 107 GLY A CA 1
ATOM 836 C C . GLY A 1 107 ? -5.837 2.643 -26.730 1.00 71.56 107 GLY A C 1
ATOM 837 O O . GLY A 1 107 ? -6.928 2.984 -26.274 1.00 71.56 107 GLY A O 1
ATOM 838 N N . ALA A 1 108 ? -5.437 1.371 -26.759 1.00 79.38 108 ALA A N 1
ATOM 839 C CA . ALA A 1 108 ? -6.242 0.259 -26.251 1.00 79.38 108 ALA A CA 1
ATOM 840 C C . ALA A 1 108 ? -5.528 -0.483 -25.113 1.00 79.38 108 ALA A C 1
ATOM 842 O O . ALA A 1 108 ? -4.308 -0.394 -24.954 1.00 79.38 108 ALA A O 1
ATOM 843 N N . GLY A 1 109 ? -6.269 -1.240 -24.312 1.00 82.62 109 GLY A N 1
ATOM 844 C CA . GLY A 1 109 ? -5.651 -2.058 -23.280 1.00 82.62 109 GLY A CA 1
ATOM 845 C C . GLY A 1 109 ? -6.616 -2.892 -22.461 1.00 82.62 109 GLY A C 1
ATOM 846 O O . GLY A 1 109 ? -7.829 -2.869 -22.659 1.00 82.62 109 GLY A O 1
ATOM 847 N N . ILE A 1 110 ? -6.046 -3.615 -21.501 1.00 85.81 110 ILE A N 1
ATOM 848 C CA . ILE A 1 110 ? -6.787 -4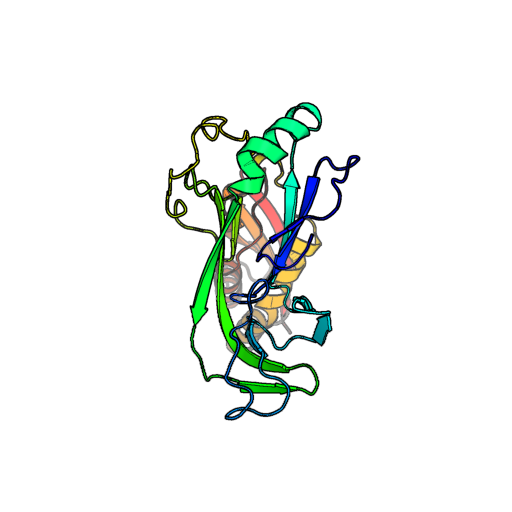.368 -20.489 1.00 85.81 110 ILE A CA 1
ATOM 849 C C . ILE A 1 110 ? -6.530 -3.790 -19.106 1.00 85.81 110 ILE A C 1
ATOM 851 O O . ILE A 1 110 ? -5.423 -3.356 -18.775 1.00 85.81 110 ILE A O 1
ATOM 855 N N . THR A 1 111 ? -7.575 -3.793 -18.282 1.00 86.00 111 THR A N 1
ATOM 856 C CA . THR A 1 111 ? -7.460 -3.508 -16.853 1.00 86.00 111 THR A CA 1
ATOM 857 C C . THR A 1 111 ? -7.422 -4.805 -16.049 1.00 86.00 111 THR A C 1
ATOM 859 O O . THR A 1 111 ? -8.337 -5.620 -16.142 1.00 86.00 111 THR A O 1
ATOM 862 N N . LEU A 1 112 ? -6.386 -4.976 -15.228 1.00 85.44 112 LEU A N 1
ATOM 863 C CA . LEU A 1 112 ? -6.258 -6.076 -14.275 1.00 85.44 112 LEU A CA 1
ATOM 864 C C . LEU A 1 112 ? -6.632 -5.617 -12.867 1.00 85.44 112 LEU A C 1
ATOM 866 O O . LEU A 1 112 ? -6.235 -4.542 -12.423 1.00 85.44 112 LEU A O 1
ATOM 870 N N . HIS A 1 113 ? -7.334 -6.463 -12.117 1.00 85.44 113 HIS A N 1
ATOM 871 C CA . HIS A 1 113 ? -7.633 -6.160 -10.724 1.00 85.44 113 HIS A CA 1
ATOM 872 C C . HIS A 1 113 ? -6.400 -6.427 -9.850 1.00 85.44 113 HIS A C 1
ATOM 874 O O . HIS A 1 113 ? -5.984 -7.575 -9.687 1.00 85.44 113 HIS A O 1
ATOM 880 N N . THR A 1 114 ? -5.831 -5.400 -9.222 1.00 87.25 114 THR A N 1
ATOM 881 C CA . THR A 1 114 ? -4.721 -5.577 -8.270 1.00 87.25 114 THR A CA 1
ATOM 882 C C . THR A 1 114 ? -5.237 -6.142 -6.946 1.00 87.25 114 THR A C 1
ATOM 884 O O . THR A 1 114 ? -5.996 -5.490 -6.237 1.00 87.25 114 THR A O 1
ATOM 887 N N . GLY A 1 115 ? -4.838 -7.366 -6.604 1.00 84.44 115 GLY A N 1
ATOM 888 C CA . GLY A 1 115 ? -5.109 -7.995 -5.306 1.00 84.44 115 GLY A CA 1
ATOM 889 C C . GLY A 1 115 ? -4.063 -7.672 -4.235 1.00 84.44 115 GLY A C 1
ATOM 890 O O . GLY A 1 115 ? -4.344 -7.813 -3.049 1.00 84.44 115 GLY A O 1
ATOM 891 N N . GLY A 1 116 ? -2.872 -7.236 -4.646 1.00 88.44 116 GLY A N 1
ATOM 892 C CA . GLY A 1 116 ? -1.836 -6.749 -3.746 1.00 88.44 116 GLY A CA 1
ATOM 893 C C . GLY A 1 116 ? -0.556 -6.374 -4.480 1.00 88.44 116 GLY A C 1
ATOM 894 O O . GLY A 1 116 ? -0.410 -6.625 -5.678 1.00 88.44 116 GLY A O 1
ATOM 895 N N . TYR A 1 117 ? 0.375 -5.764 -3.763 1.00 90.31 117 TYR A N 1
ATOM 896 C CA . TYR A 1 117 ? 1.682 -5.399 -4.288 1.00 90.31 117 TYR A CA 1
ATOM 897 C C . TYR A 1 117 ? 2.727 -5.333 -3.179 1.00 90.31 117 TYR A C 1
ATOM 899 O O . TYR A 1 117 ? 2.412 -5.132 -2.005 1.00 90.31 117 TYR A O 1
ATOM 907 N N . ARG A 1 118 ? 3.995 -5.445 -3.572 1.00 91.56 118 ARG A N 1
ATOM 908 C CA . ARG A 1 118 ? 5.136 -5.141 -2.713 1.00 91.56 118 ARG A CA 1
ATOM 909 C C . ARG A 1 118 ? 6.263 -4.482 -3.488 1.00 91.56 118 ARG A C 1
ATOM 911 O O . ARG A 1 118 ? 6.521 -4.837 -4.635 1.00 91.56 118 ARG A O 1
ATOM 918 N N . VAL A 1 119 ? 6.937 -3.556 -2.827 1.00 91.38 119 VAL A N 1
ATOM 919 C CA . VAL A 1 119 ? 8.170 -2.907 -3.254 1.00 91.38 119 VAL A CA 1
ATOM 920 C C . VAL A 1 119 ? 9.295 -3.495 -2.424 1.00 91.38 119 VAL A C 1
ATOM 922 O O . VAL A 1 119 ? 9.223 -3.493 -1.195 1.00 91.38 119 VAL A O 1
ATOM 925 N N . PHE A 1 120 ? 10.309 -4.036 -3.081 1.00 90.56 120 PHE A N 1
ATOM 926 C CA . PHE A 1 120 ? 11.392 -4.750 -2.419 1.00 90.56 120 PHE A CA 1
ATOM 927 C C . PHE A 1 120 ? 12.717 -4.516 -3.138 1.00 90.56 120 PHE A C 1
ATOM 929 O O . PHE A 1 120 ? 12.745 -4.209 -4.328 1.00 90.56 120 PHE A O 1
ATOM 936 N N . ASN A 1 121 ? 13.824 -4.675 -2.426 1.00 90.12 121 ASN A N 1
ATOM 937 C CA . ASN A 1 121 ? 15.149 -4.677 -3.025 1.00 90.12 121 ASN A CA 1
ATOM 938 C C . ASN A 1 121 ? 15.436 -6.074 -3.595 1.00 90.12 121 ASN A C 1
ATOM 940 O O . ASN A 1 121 ? 15.517 -7.045 -2.844 1.00 90.12 121 ASN A O 1
ATOM 944 N N . ARG A 1 122 ? 15.609 -6.192 -4.916 1.00 91.94 122 ARG A N 1
ATOM 945 C CA . ARG A 1 122 ? 15.858 -7.492 -5.570 1.00 91.94 122 ARG A CA 1
ATOM 946 C C . ARG A 1 122 ? 17.163 -8.155 -5.136 1.00 91.94 122 ARG A C 1
ATOM 948 O O . ARG A 1 122 ? 17.258 -9.374 -5.175 1.00 91.94 122 ARG A O 1
ATOM 955 N N . CYS A 1 123 ? 18.163 -7.386 -4.715 1.00 88.25 123 CYS A N 1
ATOM 956 C CA . CYS A 1 123 ? 19.458 -7.936 -4.324 1.00 88.25 123 CYS A CA 1
ATOM 957 C C . CYS A 1 123 ? 19.409 -8.593 -2.934 1.00 88.25 123 CYS A C 1
ATOM 959 O O . CYS A 1 123 ? 20.113 -9.576 -2.701 1.00 88.25 123 CYS A O 1
ATOM 961 N N . THR A 1 124 ? 18.578 -8.075 -2.019 1.00 86.00 124 THR A N 1
ATOM 962 C CA . THR A 1 124 ? 18.497 -8.542 -0.620 1.00 86.00 124 THR A CA 1
ATOM 963 C C . THR A 1 124 ? 17.206 -9.290 -0.287 1.00 86.00 124 THR A C 1
ATOM 965 O O . THR A 1 124 ? 17.174 -10.038 0.686 1.00 86.00 124 THR A O 1
ATOM 968 N N . GLY A 1 125 ? 16.139 -9.093 -1.066 1.00 88.19 125 GLY A N 1
ATOM 969 C CA . GLY A 1 125 ? 14.792 -9.581 -0.763 1.00 88.19 125 GLY A CA 1
ATOM 970 C C . GLY A 1 125 ? 14.062 -8.747 0.295 1.00 88.19 125 GLY A C 1
ATOM 971 O O . GLY A 1 125 ? 12.941 -9.076 0.675 1.00 88.19 125 GLY A O 1
ATOM 972 N N . GLU A 1 126 ? 14.660 -7.665 0.787 1.00 86.88 126 GLU A N 1
ATOM 973 C CA . GLU A 1 126 ? 14.037 -6.792 1.780 1.00 86.88 126 GLU A CA 1
ATOM 974 C C . GLU A 1 126 ? 12.814 -6.081 1.198 1.00 86.88 126 GLU A C 1
ATOM 976 O O . GLU A 1 126 ? 12.904 -5.453 0.145 1.00 86.88 126 GLU A O 1
ATOM 981 N N . VAL A 1 127 ? 11.673 -6.172 1.883 1.00 88.06 127 VAL A N 1
ATOM 982 C CA . VAL A 1 127 ? 10.427 -5.506 1.486 1.00 88.06 127 VAL A CA 1
ATOM 983 C C . VAL A 1 127 ? 10.351 -4.148 2.175 1.00 88.06 127 VAL A C 1
ATOM 985 O O . VAL A 1 127 ? 10.306 -4.085 3.398 1.00 88.06 127 VAL A O 1
ATOM 988 N N . LEU A 1 128 ? 10.296 -3.076 1.386 1.00 84.12 128 LEU A N 1
ATOM 989 C CA . LEU A 1 128 ? 10.196 -1.701 1.881 1.00 84.12 128 LEU A CA 1
ATOM 990 C C . LEU A 1 128 ? 8.736 -1.283 2.080 1.00 84.12 128 LEU A C 1
ATOM 992 O O . LEU A 1 128 ? 8.408 -0.556 3.009 1.00 84.12 128 LEU A O 1
ATOM 996 N N . PHE A 1 129 ? 7.848 -1.730 1.191 1.00 85.25 129 PHE A N 1
ATOM 997 C CA . PHE A 1 129 ? 6.435 -1.370 1.230 1.00 85.25 129 PHE A CA 1
ATOM 998 C C . PHE A 1 129 ? 5.585 -2.505 0.678 1.00 85.25 129 PHE A C 1
ATOM 1000 O O . PHE A 1 129 ? 5.975 -3.165 -0.283 1.00 85.25 129 PHE A O 1
ATOM 1007 N N . SER A 1 130 ? 4.414 -2.752 1.257 1.00 89.25 130 SER A N 1
ATOM 1008 C CA . SER A 1 130 ? 3.488 -3.756 0.733 1.00 89.25 130 SER A CA 1
ATOM 1009 C C . SER A 1 130 ? 2.056 -3.473 1.153 1.00 89.25 130 SER A C 1
ATOM 1011 O O . SER A 1 130 ? 1.811 -2.924 2.225 1.00 89.25 130 SER A O 1
ATOM 1013 N N . SER A 1 131 ? 1.116 -3.848 0.293 1.00 83.94 131 SER A N 1
ATOM 1014 C CA . SER A 1 131 ? -0.306 -3.866 0.610 1.00 83.94 131 SER A CA 1
ATOM 1015 C C . SER A 1 131 ? -0.950 -5.083 -0.059 1.00 83.94 131 SER A C 1
ATOM 1017 O O . SER A 1 131 ? -0.903 -5.177 -1.289 1.00 83.94 131 SER A O 1
ATOM 1019 N N . PRO A 1 132 ? -1.526 -6.030 0.703 1.00 86.62 132 PRO A N 1
ATOM 1020 C CA . PRO A 1 132 ? -1.442 -6.145 2.165 1.00 86.62 132 PRO A CA 1
ATOM 1021 C C . PRO A 1 132 ? 0.003 -6.391 2.646 1.00 86.62 132 PRO A C 1
ATOM 1023 O O . PRO A 1 132 ? 0.905 -6.585 1.831 1.00 86.62 132 PRO A O 1
ATOM 1026 N N . LEU A 1 133 ? 0.223 -6.386 3.966 1.00 80.75 133 LEU A N 1
ATOM 1027 C CA . LEU A 1 133 ? 1.546 -6.627 4.554 1.00 80.75 133 LEU A CA 1
ATOM 1028 C C . LEU A 1 133 ? 2.138 -7.960 4.058 1.00 80.75 133 LEU A C 1
ATOM 1030 O O . LEU A 1 133 ? 1.494 -9.008 4.139 1.00 80.75 133 LEU A O 1
ATOM 1034 N N . SER A 1 134 ? 3.367 -7.916 3.543 1.00 82.38 134 SER A N 1
ATOM 1035 C CA . SER A 1 134 ? 4.084 -9.093 3.047 1.00 82.38 134 SER A CA 1
ATOM 1036 C C . SER A 1 134 ? 4.480 -10.014 4.204 1.00 82.38 134 SER A C 1
ATOM 1038 O O . SER A 1 134 ? 5.133 -9.581 5.147 1.00 82.38 134 SER A O 1
ATOM 1040 N N . ALA A 1 135 ? 4.152 -11.305 4.101 1.00 76.56 135 ALA A N 1
ATOM 1041 C CA . ALA A 1 135 ? 4.512 -12.318 5.102 1.00 76.56 135 ALA A CA 1
ATOM 1042 C C . ALA A 1 135 ? 5.994 -12.751 5.051 1.00 76.56 135 ALA A C 1
ATOM 1044 O O . ALA A 1 135 ? 6.441 -13.528 5.890 1.00 76.56 135 ALA A O 1
ATOM 1045 N N . GLY A 1 136 ? 6.761 -12.283 4.061 1.00 82.44 136 GLY A N 1
ATOM 1046 C CA . GLY A 1 136 ? 8.162 -12.658 3.889 1.00 82.44 136 GLY A CA 1
ATOM 1047 C C . GLY A 1 136 ? 8.908 -11.800 2.871 1.00 82.44 136 GLY A C 1
ATOM 1048 O O . GLY A 1 136 ? 8.377 -10.813 2.350 1.00 82.44 136 GLY A O 1
ATOM 1049 N N . GLN A 1 137 ? 10.145 -12.203 2.587 1.00 88.12 137 GLN A N 1
ATOM 1050 C CA . GLN A 1 137 ? 11.049 -11.516 1.666 1.00 88.12 137 GLN A CA 1
ATOM 1051 C C . GLN A 1 137 ? 10.560 -11.564 0.209 1.00 88.12 137 GLN A C 1
ATOM 1053 O O . GLN A 1 137 ? 9.812 -12.456 -0.209 1.00 88.12 137 GLN A O 1
ATOM 1058 N N . GLY A 1 138 ? 10.969 -10.559 -0.564 1.00 88.06 138 GLY A N 1
ATOM 1059 C CA . GLY A 1 138 ? 10.869 -10.527 -2.017 1.00 88.06 138 GLY A CA 1
ATOM 1060 C C . GLY A 1 138 ? 11.776 -11.567 -2.685 1.00 88.06 138 GLY A C 1
ATOM 1061 O O . GLY A 1 138 ? 12.718 -12.052 -2.056 1.00 88.06 138 GLY A O 1
ATOM 1062 N N . PRO A 1 139 ? 11.521 -11.924 -3.956 1.00 89.88 139 PRO A N 1
ATOM 1063 C CA . PRO A 1 139 ? 12.394 -12.822 -4.700 1.00 89.88 139 PRO A CA 1
ATOM 1064 C C . PRO A 1 139 ? 13.785 -12.203 -4.845 1.00 89.88 139 PRO A C 1
ATOM 1066 O O . PRO A 1 139 ? 13.914 -11.051 -5.256 1.00 89.88 139 PRO A O 1
ATOM 1069 N N . VAL A 1 140 ? 14.821 -12.968 -4.513 1.00 89.62 140 VAL A N 1
ATOM 1070 C CA . VAL A 1 140 ? 16.206 -12.493 -4.579 1.00 89.62 140 VAL A CA 1
ATOM 1071 C C . VAL A 1 140 ? 16.800 -12.796 -5.950 1.00 89.62 140 VAL A C 1
ATOM 1073 O O . VAL A 1 140 ? 16.798 -13.940 -6.400 1.00 89.62 140 VAL A O 1
ATOM 1076 N N . ASP A 1 141 ? 17.361 -11.776 -6.590 1.00 88.25 141 ASP A N 1
ATOM 1077 C CA . ASP A 1 141 ? 18.110 -11.867 -7.837 1.00 88.25 141 ASP A CA 1
ATOM 1078 C C . ASP A 1 141 ? 19.383 -11.022 -7.741 1.00 88.25 141 ASP A C 1
ATOM 1080 O O . ASP A 1 141 ? 19.347 -9.793 -7.809 1.00 88.25 141 ASP A O 1
ATOM 1084 N N . LYS A 1 142 ? 20.520 -11.709 -7.589 1.00 84.44 142 LYS A N 1
ATOM 1085 C CA . LYS A 1 142 ? 21.836 -11.096 -7.354 1.00 84.44 142 LYS A CA 1
ATOM 1086 C C . LYS A 1 142 ? 22.549 -10.638 -8.633 1.00 84.44 142 LYS A C 1
ATOM 1088 O O . LYS A 1 142 ? 23.673 -10.145 -8.560 1.00 84.44 142 LYS A O 1
ATOM 1093 N N . ARG A 1 143 ? 21.945 -10.806 -9.816 1.00 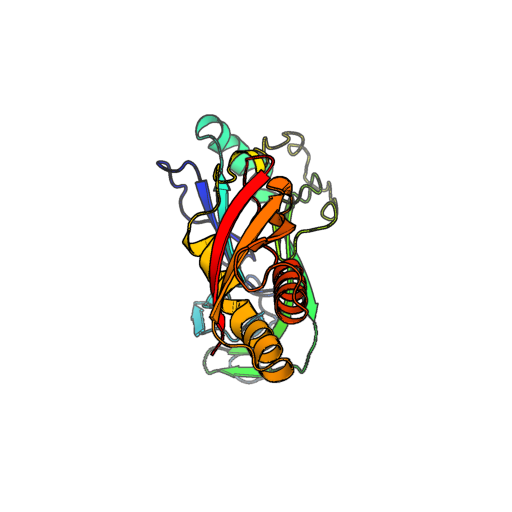86.12 143 ARG A N 1
ATOM 1094 C CA . ARG A 1 143 ? 22.572 -10.406 -11.087 1.00 86.12 143 ARG A CA 1
ATOM 1095 C C . ARG A 1 143 ? 22.742 -8.886 -11.149 1.00 86.12 143 ARG A C 1
ATOM 1097 O O . ARG A 1 143 ? 21.748 -8.154 -11.106 1.00 86.12 143 ARG A O 1
ATOM 1104 N N . GLY A 1 144 ? 23.991 -8.438 -11.293 1.00 81.69 144 GLY A N 1
ATOM 1105 C CA . GLY A 1 144 ? 24.359 -7.017 -11.331 1.00 81.69 144 GLY A CA 1
ATOM 1106 C C . GLY A 1 144 ? 24.347 -6.328 -9.962 1.00 81.69 144 GLY A C 1
ATOM 1107 O O . GLY A 1 144 ? 24.283 -5.107 -9.901 1.00 81.69 144 GLY A O 1
ATOM 1108 N N . CYS A 1 145 ? 24.375 -7.096 -8.869 1.00 79.56 145 CYS A N 1
ATOM 1109 C CA . CYS A 1 145 ? 24.352 -6.593 -7.494 1.00 79.56 145 CYS A CA 1
ATOM 1110 C C . CYS A 1 145 ? 25.762 -6.495 -6.874 1.00 79.56 145 CYS A C 1
ATOM 1112 O O . CYS A 1 145 ? 25.894 -6.612 -5.658 1.00 79.56 145 CYS A O 1
ATOM 1114 N N . GLU A 1 146 ? 26.811 -6.321 -7.687 1.00 68.38 146 GLU A N 1
ATOM 1115 C CA . GLU A 1 146 ? 28.223 -6.357 -7.255 1.00 68.38 146 GLU A CA 1
ATOM 1116 C C . GLU A 1 146 ? 28.525 -5.333 -6.138 1.00 68.38 146 GLU A C 1
ATOM 1118 O O . GLU A 1 146 ? 29.278 -5.641 -5.216 1.00 68.38 146 GLU A O 1
ATOM 1123 N N . ASP A 1 147 ? 27.796 -4.207 -6.120 1.00 59.75 147 ASP A N 1
ATOM 1124 C CA . ASP A 1 147 ? 27.856 -3.162 -5.082 1.00 59.75 147 ASP A CA 1
ATOM 1125 C C . ASP A 1 147 ? 26.643 -3.135 -4.122 1.00 59.75 147 ASP A C 1
ATOM 1127 O O . ASP A 1 147 ? 26.528 -2.262 -3.259 1.00 59.75 147 ASP A O 1
ATOM 1131 N N . ALA A 1 148 ? 25.715 -4.093 -4.219 1.00 54.47 148 ALA A N 1
ATOM 1132 C CA . ALA A 1 148 ? 24.488 -4.109 -3.409 1.00 54.47 148 ALA A CA 1
ATOM 1133 C C . ALA A 1 148 ? 24.681 -4.683 -1.989 1.00 54.47 148 ALA A C 1
ATOM 1135 O O . ALA A 1 148 ? 23.710 -4.946 -1.280 1.00 54.47 148 ALA A O 1
ATOM 1136 N N . ASN A 1 149 ? 25.931 -4.883 -1.558 1.00 48.31 149 ASN A N 1
ATOM 1137 C CA . ASN A 1 149 ? 26.271 -5.308 -0.194 1.00 48.31 149 ASN A CA 1
ATOM 1138 C C . ASN A 1 149 ? 26.127 -4.185 0.841 1.00 48.31 149 ASN A C 1
ATOM 1140 O O . ASN A 1 149 ? 26.179 -4.442 2.046 1.00 48.31 149 ASN A O 1
ATOM 1144 N N . ALA A 1 150 ? 25.909 -2.943 0.401 1.00 49.50 150 ALA A N 1
ATOM 1145 C CA . ALA A 1 150 ? 25.389 -1.916 1.282 1.00 49.50 150 ALA A CA 1
ATOM 1146 C C . ALA A 1 150 ? 23.959 -2.304 1.672 1.00 49.50 150 ALA A C 1
ATOM 1148 O O . ALA A 1 150 ? 23.019 -1.999 0.943 1.00 49.50 150 ALA A O 1
ATOM 1149 N N . LYS A 1 151 ? 23.793 -2.966 2.827 1.00 46.81 151 LYS A N 1
ATOM 1150 C CA . LYS A 1 151 ? 22.499 -3.009 3.512 1.00 46.81 151 LYS A CA 1
ATOM 1151 C C . LYS A 1 151 ? 22.034 -1.555 3.635 1.00 46.81 151 LYS A C 1
ATOM 1153 O O . LYS A 1 151 ? 22.708 -0.801 4.346 1.00 46.81 151 LYS A O 1
ATOM 1158 N N . PRO A 1 152 ? 20.964 -1.115 2.949 1.00 45.34 152 PRO A N 1
ATOM 1159 C CA . PRO A 1 152 ? 20.326 0.114 3.368 1.00 45.34 152 PRO A CA 1
ATOM 1160 C C . PRO A 1 152 ? 20.013 -0.048 4.850 1.00 45.34 152 PRO A C 1
ATOM 1162 O O . PRO A 1 152 ? 19.459 -1.064 5.266 1.00 45.34 152 PRO A O 1
ATOM 1165 N N . VAL A 1 153 ? 20.389 0.936 5.659 1.00 44.62 153 VAL A N 1
ATOM 1166 C CA . VAL A 1 153 ? 19.706 1.110 6.934 1.00 44.62 153 VAL A CA 1
ATOM 1167 C C . VAL A 1 153 ? 18.330 1.639 6.547 1.00 44.62 153 VAL A C 1
ATOM 1169 O O . VAL A 1 153 ? 18.109 2.843 6.487 1.00 44.62 153 VAL A O 1
ATOM 1172 N N . VAL A 1 154 ? 17.431 0.731 6.164 1.00 43.66 154 VAL A N 1
ATOM 1173 C CA . VAL A 1 154 ? 16.005 1.004 6.261 1.00 43.66 154 VAL A CA 1
ATOM 1174 C C . VAL A 1 154 ? 15.784 1.060 7.759 1.00 43.66 154 VAL A C 1
ATOM 1176 O O . VAL A 1 154 ? 15.878 0.041 8.448 1.00 43.66 154 VAL A O 1
ATOM 1179 N N . GLU A 1 155 ? 15.634 2.266 8.305 1.00 43.03 155 GLU A N 1
ATOM 1180 C CA . GLU A 1 155 ? 15.117 2.343 9.659 1.00 43.03 155 GLU A CA 1
ATOM 1181 C C . GLU A 1 155 ? 13.783 1.609 9.656 1.00 43.03 155 GLU A C 1
ATOM 1183 O O . GLU A 1 155 ? 12.929 1.869 8.804 1.00 43.03 155 GLU A O 1
ATOM 1188 N N . ASP A 1 156 ? 13.669 0.644 10.570 1.00 41.69 156 ASP A N 1
ATOM 1189 C CA . ASP A 1 156 ? 12.452 -0.113 10.813 1.00 41.69 156 ASP A CA 1
ATOM 1190 C C . ASP A 1 156 ? 11.268 0.861 10.723 1.00 41.69 156 ASP A C 1
ATOM 1192 O O . ASP A 1 156 ? 11.295 1.883 11.417 1.00 41.69 156 ASP A O 1
ATOM 1196 N N . PRO A 1 157 ? 10.242 0.624 9.887 1.00 45.03 157 PRO A N 1
ATOM 1197 C CA . PRO A 1 157 ? 9.051 1.458 9.906 1.00 45.03 157 PRO A CA 1
ATOM 1198 C C . PRO A 1 157 ? 8.471 1.579 11.323 1.00 45.03 157 PRO A C 1
ATOM 1200 O O . PRO A 1 157 ? 7.838 2.590 11.602 1.00 45.03 157 PRO A O 1
ATOM 1203 N N . ALA A 1 158 ? 8.779 0.653 12.249 1.00 45.72 158 ALA A N 1
ATOM 1204 C CA . ALA A 1 158 ? 8.499 0.777 13.681 1.00 45.72 158 ALA A CA 1
ATOM 1205 C C . ALA A 1 158 ? 9.158 1.978 14.388 1.00 45.72 158 ALA A C 1
ATOM 1207 O O . ALA A 1 158 ? 8.652 2.429 15.413 1.00 45.72 158 ALA A O 1
ATOM 1208 N N . LYS A 1 159 ? 10.257 2.513 13.850 1.00 44.72 159 LYS A N 1
ATOM 1209 C CA . LYS A 1 159 ? 10.977 3.691 14.354 1.00 44.72 159 LYS A CA 1
ATOM 1210 C C . LYS A 1 159 ? 10.349 5.013 13.889 1.00 44.72 159 LYS A C 1
ATOM 1212 O O . LYS A 1 159 ? 10.456 6.006 14.598 1.00 44.72 159 LYS A O 1
ATOM 1217 N N . ASN A 1 160 ? 9.634 4.987 12.758 1.00 49.03 160 ASN A N 1
ATOM 1218 C CA . ASN A 1 160 ? 8.822 6.092 12.224 1.00 49.03 160 ASN A CA 1
ATOM 1219 C C . ASN A 1 160 ? 7.318 5.910 12.473 1.00 49.03 160 ASN A C 1
ATOM 1221 O O . ASN A 1 160 ? 6.499 6.692 11.984 1.00 49.03 160 ASN A O 1
ATOM 1225 N N . LEU A 1 161 ? 6.929 4.884 13.233 1.00 53.75 161 LEU A N 1
ATOM 1226 C CA . LEU A 1 161 ? 5.561 4.774 13.696 1.00 53.75 161 LEU A CA 1
ATOM 1227 C C . LEU A 1 161 ? 5.262 5.989 14.579 1.00 53.75 161 LEU A C 1
ATOM 1229 O O . LEU A 1 161 ? 6.058 6.321 15.464 1.00 53.75 161 LEU A O 1
ATOM 1233 N N . PRO A 1 162 ? 4.113 6.654 14.387 1.00 57.72 162 PRO A N 1
ATOM 1234 C CA . PRO A 1 162 ? 3.722 7.692 15.314 1.00 57.72 162 PRO A CA 1
ATOM 1235 C C . PRO A 1 162 ? 3.641 7.056 16.707 1.00 57.72 162 PRO A C 1
ATOM 1237 O O . PRO A 1 162 ? 3.199 5.913 16.864 1.00 57.72 162 PRO A O 1
ATOM 1240 N N . SER A 1 163 ? 4.104 7.775 17.731 1.00 62.16 163 SER A N 1
ATOM 1241 C CA . SER A 1 163 ? 4.106 7.256 19.106 1.00 62.16 163 SER A CA 1
ATOM 1242 C C . SER A 1 163 ? 2.707 6.808 19.535 1.00 62.16 163 SER A C 1
ATOM 1244 O O . SER A 1 163 ? 2.557 5.871 20.313 1.00 62.16 163 SER A O 1
ATOM 1246 N N . LYS A 1 164 ? 1.665 7.430 18.977 1.00 68.81 164 LYS A N 1
ATOM 1247 C CA . LYS A 1 164 ? 0.257 7.074 19.154 1.00 68.81 164 LYS A CA 1
ATOM 1248 C C . LYS A 1 164 ? -0.484 7.228 17.833 1.00 68.81 164 LYS A C 1
ATOM 1250 O O . LYS A 1 164 ? -0.079 8.019 16.987 1.00 68.81 164 LYS A O 1
ATOM 1255 N N . LEU A 1 165 ? -1.605 6.531 17.690 1.00 73.06 165 LEU A N 1
ATOM 1256 C CA . LEU A 1 165 ? -2.508 6.768 16.569 1.00 73.06 165 LEU A CA 1
ATOM 1257 C C . LEU A 1 165 ? -3.066 8.191 16.609 1.00 73.06 165 LEU A C 1
ATOM 1259 O O . LEU A 1 165 ? -3.464 8.687 17.668 1.00 73.06 165 LEU A O 1
ATOM 1263 N N . ALA A 1 166 ? -3.137 8.826 15.442 1.00 73.31 166 ALA A N 1
ATOM 1264 C CA . ALA A 1 166 ? -3.866 10.072 15.287 1.00 73.31 166 ALA A CA 1
ATOM 1265 C C . ALA A 1 166 ? -5.372 9.828 15.512 1.00 73.31 166 ALA A C 1
ATOM 1267 O O . ALA A 1 166 ? -5.878 8.754 15.171 1.00 73.31 166 ALA A O 1
ATOM 1268 N N . PRO A 1 167 ? -6.132 10.816 16.019 1.00 69.00 167 PRO A N 1
ATOM 1269 C CA . PRO A 1 167 ? -7.570 10.660 16.234 1.00 69.00 167 PRO A CA 1
ATOM 1270 C C . PRO A 1 167 ? -8.323 10.175 14.988 1.00 69.00 167 PRO A C 1
ATOM 1272 O O . PRO A 1 167 ? -9.191 9.317 15.090 1.00 69.00 167 PRO A O 1
ATOM 1275 N N . THR A 1 168 ? -7.955 10.645 13.796 1.00 66.69 168 THR A N 1
ATOM 1276 C CA . THR A 1 168 ? -8.559 10.215 12.523 1.00 66.69 168 THR A CA 1
ATOM 1277 C C . THR A 1 168 ? -8.357 8.724 12.241 1.00 66.69 168 THR A C 1
ATOM 1279 O O . THR A 1 168 ? -9.300 8.053 11.830 1.00 66.69 168 THR A O 1
ATOM 1282 N N . GLN A 1 169 ? -7.179 8.182 12.561 1.00 73.38 169 GLN A N 1
ATOM 1283 C CA . GLN A 1 169 ? -6.837 6.763 12.394 1.00 73.38 169 GLN A CA 1
ATOM 1284 C C . GLN A 1 169 ? -7.600 5.844 13.357 1.00 73.38 169 GLN A C 1
ATOM 1286 O O . GLN A 1 169 ? -7.727 4.650 13.099 1.00 73.38 169 GLN A O 1
ATOM 1291 N N . ILE A 1 170 ? -8.108 6.391 14.463 1.00 80.50 170 ILE A N 1
ATOM 1292 C CA . ILE A 1 170 ? -8.997 5.687 15.393 1.00 80.50 170 ILE A CA 1
ATOM 1293 C C . ILE A 1 170 ? -10.452 5.816 14.930 1.00 80.50 170 ILE A C 1
ATOM 1295 O O . ILE A 1 170 ? -11.204 4.844 14.935 1.00 80.50 170 ILE A O 1
ATOM 1299 N N . LEU A 1 171 ? -10.863 7.021 14.529 1.00 79.12 171 LEU A N 1
ATOM 1300 C CA . LEU A 1 171 ? -12.253 7.326 14.204 1.00 79.12 171 LEU A CA 1
ATOM 1301 C C . LEU A 1 171 ? -12.739 6.620 12.933 1.00 79.12 171 LEU A C 1
ATOM 1303 O O . LEU A 1 171 ? -13.894 6.204 12.901 1.00 79.12 171 LEU A O 1
ATOM 1307 N N . GLU A 1 172 ? -11.910 6.478 11.898 1.00 80.50 172 GLU A N 1
ATOM 1308 C CA . GLU A 1 172 ? -12.332 5.847 10.638 1.00 80.50 172 GLU A CA 1
ATOM 1309 C C . GLU A 1 172 ? -12.691 4.356 10.788 1.00 80.50 172 GLU A C 1
ATOM 1311 O O . GLU A 1 172 ? -13.816 3.995 10.426 1.00 80.50 172 GLU A O 1
ATOM 1316 N N . PRO A 1 173 ? -11.839 3.491 11.381 1.00 83.62 173 PRO A N 1
ATOM 1317 C CA . PRO A 1 173 ? -12.203 2.094 11.632 1.00 83.62 173 PRO A CA 1
ATOM 1318 C C . PRO A 1 173 ? -13.410 1.955 12.567 1.00 83.62 173 PRO A C 1
ATOM 1320 O O . PRO A 1 173 ? -14.285 1.122 12.346 1.00 83.62 173 PRO A O 1
ATOM 1323 N N . MET A 1 174 ? -13.507 2.805 13.593 1.00 86.56 174 MET A N 1
ATOM 1324 C CA . MET A 1 174 ? -14.635 2.763 14.529 1.00 86.56 174 MET A CA 1
ATOM 1325 C C . MET A 1 174 ? -15.953 3.206 13.876 1.00 86.56 174 MET A C 1
ATOM 1327 O O . MET A 1 174 ? -17.020 2.710 14.236 1.00 86.56 174 MET A O 1
ATOM 1331 N N . LYS A 1 175 ? -15.911 4.100 12.883 1.00 86.12 175 LYS A N 1
ATOM 1332 C CA . LYS A 1 175 ? -17.094 4.458 12.089 1.00 86.12 175 LYS A CA 1
ATOM 1333 C C . LYS A 1 175 ? -17.475 3.364 11.094 1.00 86.12 175 LYS A C 1
ATOM 1335 O O . LYS A 1 175 ? -18.662 3.137 10.893 1.00 86.12 175 LYS A O 1
ATOM 1340 N N . SER A 1 176 ? -16.508 2.671 10.491 1.00 88.12 176 SER A N 1
ATOM 1341 C CA . SER A 1 176 ? -16.798 1.659 9.464 1.00 88.12 176 SER A CA 1
ATOM 1342 C C . SER A 1 176 ? -17.545 0.440 10.014 1.00 88.12 176 SER A C 1
ATOM 1344 O O . SER A 1 176 ? -18.355 -0.155 9.306 1.00 88.12 176 SER A O 1
ATOM 1346 N N . ILE A 1 177 ? -17.346 0.100 11.293 1.00 90.50 177 ILE A N 1
ATOM 1347 C CA . ILE A 1 177 ? -18.058 -1.009 11.943 1.00 90.50 177 ILE A CA 1
ATOM 1348 C C . ILE A 1 177 ? -19.491 -0.654 12.355 1.00 90.50 177 ILE A C 1
ATOM 1350 O O . ILE A 1 177 ? -20.231 -1.544 12.772 1.00 90.50 177 ILE A O 1
ATOM 1354 N N . ARG A 1 178 ? -19.904 0.617 12.224 1.00 86.00 178 ARG A N 1
ATOM 1355 C CA . ARG A 1 178 ? -21.202 1.116 12.696 1.00 86.00 178 ARG A CA 1
ATOM 1356 C C . ARG A 1 178 ? -22.371 0.253 12.222 1.00 86.00 178 ARG A C 1
ATOM 1358 O O . ARG A 1 178 ? -23.186 -0.122 13.049 1.00 86.00 178 ARG A O 1
ATOM 1365 N N . GLY A 1 179 ? -22.379 -0.166 10.955 1.00 87.06 179 GLY A N 1
ATOM 1366 C CA . GLY A 1 179 ? -23.436 -1.037 10.431 1.00 87.06 179 GLY A CA 1
ATOM 1367 C C . GLY A 1 179 ? -23.567 -2.371 11.178 1.00 87.06 179 GLY A C 1
ATOM 1368 O O . GLY A 1 179 ? -24.677 -2.807 11.445 1.00 87.06 179 GLY A O 1
ATOM 1369 N N . LYS A 1 180 ? -22.456 -2.995 11.603 1.00 86.44 180 LYS A N 1
ATOM 1370 C CA . LYS A 1 180 ? -22.515 -4.225 12.418 1.00 86.44 180 LYS A CA 1
ATOM 1371 C C . LYS A 1 180 ? -22.992 -3.954 13.844 1.00 86.44 180 LYS A C 1
ATOM 1373 O O . LYS A 1 180 ? -23.622 -4.810 14.454 1.00 86.44 180 LYS A O 1
ATOM 1378 N N . ILE A 1 181 ? -22.666 -2.779 14.381 1.00 86.19 181 ILE A N 1
ATOM 1379 C CA . ILE A 1 181 ? -23.137 -2.340 15.698 1.00 86.19 181 ILE A CA 1
ATOM 1380 C C . ILE A 1 181 ? -24.645 -2.079 15.670 1.00 86.19 181 ILE A C 1
ATOM 1382 O O . ILE A 1 181 ? -25.342 -2.475 16.601 1.00 86.19 181 ILE A O 1
ATOM 1386 N N . ASP A 1 182 ? -25.154 -1.487 14.591 1.00 85.75 182 ASP A N 1
ATOM 1387 C CA . ASP A 1 182 ? -26.589 -1.286 14.394 1.00 85.75 182 ASP A CA 1
ATOM 1388 C C . ASP A 1 182 ? -27.314 -2.640 14.285 1.00 85.75 182 ASP A C 1
ATOM 1390 O O . ASP A 1 182 ? -28.342 -2.820 14.925 1.00 85.75 182 ASP A O 1
ATOM 1394 N N . THR A 1 183 ? -26.723 -3.657 13.641 1.00 87.56 183 THR A N 1
ATOM 1395 C CA . THR A 1 183 ? -27.263 -5.035 13.677 1.00 87.56 183 THR A CA 1
ATOM 1396 C C . THR A 1 183 ? -27.335 -5.609 15.100 1.00 87.56 183 THR A C 1
ATOM 1398 O O . THR A 1 183 ? -28.295 -6.297 15.444 1.00 87.56 183 THR A O 1
ATOM 1401 N N . CYS A 1 184 ? -26.355 -5.314 15.965 1.00 85.94 184 CYS A N 1
ATOM 1402 C CA . CYS A 1 184 ? -26.436 -5.699 17.378 1.00 85.94 184 CYS A CA 1
ATOM 1403 C C . CYS A 1 184 ? -27.608 -4.999 18.085 1.00 85.94 184 CYS A C 1
ATOM 1405 O O . CYS A 1 184 ? -28.270 -5.611 18.921 1.00 85.94 184 CYS A O 1
ATOM 1407 N N . TYR A 1 185 ? -27.882 -3.730 17.766 1.00 85.69 185 TYR A N 1
ATOM 1408 C CA . TYR A 1 185 ? -29.064 -3.045 18.285 1.00 85.69 185 TYR A CA 1
ATOM 1409 C C . TYR A 1 185 ? -30.352 -3.671 17.746 1.00 85.69 185 TYR A C 1
ATOM 1411 O O . TYR A 1 185 ? -31.224 -4.000 18.540 1.00 85.69 185 TYR A O 1
ATOM 1419 N N . GLU A 1 186 ? -30.454 -3.922 16.441 1.00 86.94 186 GLU A N 1
ATOM 1420 C CA . GLU A 1 186 ? -31.639 -4.529 15.825 1.00 86.94 186 GLU A CA 1
ATOM 1421 C C . GLU A 1 186 ? -32.006 -5.871 16.470 1.00 86.94 186 GLU A C 1
ATOM 1423 O O . GLU A 1 186 ? -33.185 -6.157 16.682 1.00 86.94 186 GLU A O 1
ATOM 1428 N N . GLN A 1 187 ? -31.001 -6.666 16.842 1.00 87.00 187 GLN A N 1
ATOM 1429 C CA . GLN A 1 187 ? -31.192 -7.967 17.473 1.00 87.00 187 GLN A CA 1
ATOM 1430 C C . GLN A 1 187 ? -31.707 -7.884 18.919 1.00 87.00 187 GLN A C 1
ATOM 1432 O O . GLN A 1 187 ? -32.511 -8.724 19.323 1.00 87.00 187 GLN A O 1
ATOM 1437 N N . TYR A 1 188 ? -31.228 -6.923 19.715 1.00 85.75 188 TYR A N 1
ATOM 1438 C CA . TYR A 1 188 ? -31.508 -6.876 21.158 1.00 85.75 188 TYR A CA 1
ATOM 1439 C C . TYR A 1 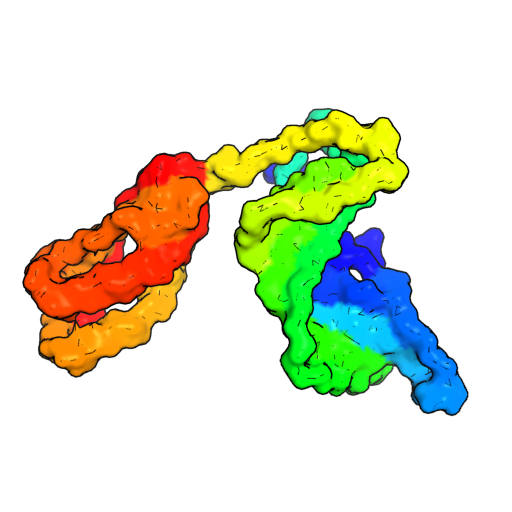188 ? -32.433 -5.722 21.583 1.00 85.75 188 TYR A C 1
ATOM 1441 O O . TYR A 1 188 ? -32.963 -5.759 22.688 1.00 85.75 188 TYR A O 1
ATOM 1449 N N . GLN A 1 189 ? -32.642 -4.721 20.723 1.00 83.44 189 GLN A N 1
ATOM 1450 C CA . GLN A 1 189 ? -33.542 -3.569 20.887 1.00 83.44 189 GLN A CA 1
ATOM 1451 C C . GLN A 1 189 ? -33.310 -2.754 22.175 1.00 83.44 189 GLN A C 1
ATOM 1453 O O . GLN A 1 189 ? -34.237 -2.164 22.726 1.00 83.44 189 GLN A O 1
ATOM 1458 N N . ILE A 1 190 ? -32.066 -2.704 22.674 1.00 79.06 190 ILE A N 1
ATOM 1459 C CA . ILE A 1 190 ? -31.703 -1.944 23.883 1.00 79.06 190 ILE A CA 1
ATOM 1460 C C . ILE A 1 190 ? -31.047 -0.616 23.476 1.00 79.06 190 ILE A C 1
ATOM 1462 O O . ILE A 1 190 ? -29.885 -0.628 23.056 1.00 79.06 190 ILE A O 1
ATOM 1466 N N . PRO A 1 191 ? -31.747 0.526 23.595 1.00 82.69 191 PRO A N 1
ATOM 1467 C CA . PRO A 1 191 ? -31.181 1.829 23.276 1.00 82.69 191 PRO A CA 1
ATOM 1468 C C . PRO A 1 191 ? -30.270 2.331 24.402 1.00 82.69 191 PRO A C 1
ATOM 1470 O O . PRO A 1 191 ? -30.451 2.000 25.575 1.00 82.69 191 PRO A O 1
ATOM 1473 N N . GLY A 1 192 ? -29.297 3.168 24.054 1.00 84.44 192 GLY A N 1
ATOM 1474 C CA . GLY A 1 192 ? -28.414 3.822 25.018 1.00 84.44 192 GLY A CA 1
ATOM 1475 C C . GLY A 1 192 ? -26.985 3.986 24.518 1.00 84.44 192 GLY A C 1
ATOM 1476 O O . GLY A 1 192 ? -26.643 3.634 23.392 1.00 84.44 192 GLY A O 1
ATOM 1477 N N . THR A 1 193 ? -26.118 4.521 25.374 1.00 84.56 193 THR A N 1
ATOM 1478 C CA . THR A 1 193 ? -24.714 4.764 25.025 1.00 84.56 193 THR A CA 1
ATOM 1479 C C . THR A 1 193 ? -23.830 3.612 25.492 1.00 84.56 193 THR A C 1
ATOM 1481 O O . THR A 1 193 ? -23.619 3.427 26.691 1.00 84.56 193 THR A O 1
ATOM 1484 N N . ALA A 1 194 ? -23.268 2.863 24.547 1.00 84.75 194 ALA A N 1
ATOM 1485 C CA . ALA A 1 194 ? -22.244 1.862 24.814 1.00 84.75 194 ALA A CA 1
ATOM 1486 C C . ALA A 1 194 ? -20.860 2.528 24.812 1.00 84.75 194 ALA A C 1
ATOM 1488 O O . ALA A 1 194 ? -20.358 2.952 23.767 1.00 84.75 194 ALA A O 1
ATOM 1489 N N . GLU A 1 195 ? -20.234 2.631 25.986 1.00 88.56 195 GLU A N 1
ATOM 1490 C CA . GLU A 1 195 ? -18.846 3.080 26.097 1.00 88.56 195 GLU A CA 1
ATOM 1491 C C . GLU A 1 195 ? -17.902 1.887 25.929 1.00 88.56 195 GLU A C 1
ATOM 1493 O O . GLU A 1 195 ? -17.898 0.952 26.728 1.00 88.56 195 GLU A O 1
ATOM 1498 N N . VAL A 1 196 ? -17.088 1.931 24.881 1.00 90.44 196 VAL A N 1
ATOM 1499 C CA . VAL A 1 196 ? -16.155 0.878 24.496 1.00 90.44 196 VAL A CA 1
ATOM 1500 C C . VAL A 1 196 ? -14.737 1.354 24.776 1.00 90.44 196 VAL A C 1
ATOM 1502 O O . VAL A 1 196 ? -14.258 2.314 24.178 1.00 90.44 196 VAL A O 1
ATOM 1505 N N . SER A 1 197 ? -14.049 0.669 25.680 1.00 88.00 197 SER A N 1
ATOM 1506 C CA . SER A 1 197 ? -12.624 0.845 25.930 1.00 88.00 197 SER A CA 1
ATOM 1507 C C . SER A 1 197 ? -11.853 -0.205 25.139 1.00 88.00 197 SER A C 1
ATOM 1509 O O . SER A 1 197 ? -12.027 -1.404 25.356 1.00 88.00 197 SER A O 1
ATOM 1511 N N . VAL A 1 198 ? -11.027 0.247 24.201 1.00 88.62 198 VAL A N 1
ATOM 1512 C CA . VAL A 1 198 ? -10.276 -0.610 23.279 1.00 88.62 198 VAL A CA 1
ATOM 1513 C C . VAL A 1 198 ? -8.795 -0.486 23.593 1.00 88.62 198 VAL A C 1
ATOM 1515 O O . VAL A 1 198 ? -8.261 0.622 23.629 1.00 88.62 198 VAL A O 1
ATOM 1518 N N . THR A 1 199 ? -8.135 -1.621 23.803 1.00 87.56 199 THR A N 1
ATOM 1519 C CA . THR A 1 199 ? -6.681 -1.719 23.934 1.00 87.56 199 THR A CA 1
ATOM 1520 C C . THR A 1 199 ? -6.114 -2.317 22.658 1.00 87.56 199 THR A C 1
ATOM 1522 O O . THR A 1 199 ? -6.499 -3.416 22.258 1.00 87.56 199 THR A O 1
ATOM 1525 N N . LEU A 1 200 ? -5.189 -1.596 22.038 1.00 87.50 200 LEU A N 1
ATOM 1526 C CA . LEU A 1 200 ? -4.481 -2.008 20.836 1.00 87.50 200 LEU A CA 1
ATOM 1527 C C . LEU A 1 200 ? -3.056 -2.437 21.166 1.00 87.50 200 LEU A C 1
ATOM 1529 O O . LEU A 1 200 ? -2.415 -1.823 22.021 1.00 87.50 200 LEU A O 1
ATOM 1533 N N . THR A 1 201 ? -2.548 -3.418 20.427 1.00 84.56 201 THR A N 1
ATOM 1534 C CA . THR A 1 201 ? -1.121 -3.757 20.390 1.00 84.56 201 THR A CA 1
ATOM 1535 C C . THR A 1 201 ? -0.443 -2.914 19.317 1.00 84.56 201 THR A C 1
ATOM 1537 O O . THR A 1 201 ? -0.839 -2.963 18.154 1.00 84.56 201 THR A O 1
ATOM 1540 N N . GLY A 1 202 ? 0.586 -2.142 19.671 1.00 75.56 202 GLY A N 1
ATOM 1541 C CA . GLY A 1 202 ? 1.139 -1.148 18.746 1.00 75.56 202 GLY A CA 1
ATOM 1542 C C . GLY A 1 202 ? 1.843 -1.726 17.533 1.00 75.56 202 GLY A C 1
ATOM 1543 O O . GLY A 1 202 ? 1.587 -1.283 16.419 1.00 75.56 202 GLY A O 1
ATOM 1544 N N . LYS A 1 203 ? 2.650 -2.776 17.702 1.00 72.25 203 LYS A N 1
ATOM 1545 C CA . LYS A 1 203 ? 3.391 -3.374 16.577 1.00 72.25 203 LYS A CA 1
ATOM 1546 C C . LYS A 1 203 ? 2.497 -4.057 15.538 1.00 72.25 203 LYS A C 1
ATOM 1548 O O . LYS A 1 203 ? 2.905 -4.184 14.389 1.00 72.25 203 LYS A O 1
ATOM 1553 N N . THR A 1 204 ? 1.305 -4.506 15.929 1.00 75.94 204 THR A N 1
ATOM 1554 C CA . THR A 1 204 ? 0.391 -5.244 15.043 1.00 75.94 204 THR A CA 1
ATOM 1555 C C . THR A 1 204 ? -0.836 -4.430 14.635 1.00 75.94 204 THR A C 1
ATOM 1557 O O . THR A 1 204 ? -1.482 -4.772 13.648 1.00 75.94 204 THR A O 1
ATOM 1560 N N . GLY A 1 205 ? -1.170 -3.361 15.370 1.00 78.00 205 GLY A N 1
ATOM 1561 C CA . GLY A 1 205 ? -2.415 -2.609 15.186 1.00 78.00 205 GLY A CA 1
ATOM 1562 C C . GLY A 1 205 ? -3.669 -3.430 15.517 1.00 78.00 205 GLY A C 1
ATOM 1563 O O . GLY A 1 205 ? -4.785 -3.053 15.156 1.00 78.00 205 GLY A O 1
ATOM 1564 N N . GLU A 1 206 ? -3.498 -4.577 16.174 1.00 86.88 206 GLU A N 1
ATOM 1565 C CA . GLU A 1 206 ? -4.586 -5.488 16.508 1.00 86.88 206 GLU A CA 1
ATOM 1566 C C . GLU A 1 206 ? -5.238 -5.111 17.831 1.00 86.88 206 GLU A C 1
ATOM 1568 O O . GLU A 1 206 ? -4.607 -4.575 18.747 1.00 86.88 206 GLU A O 1
ATOM 1573 N N . VAL A 1 207 ? -6.523 -5.431 17.934 1.00 88.75 207 VAL A N 1
ATOM 1574 C CA . VAL A 1 207 ? -7.290 -5.249 19.157 1.00 88.75 207 VAL A CA 1
ATOM 1575 C C . VAL A 1 207 ? -6.920 -6.351 20.147 1.00 88.75 207 VAL A C 1
ATOM 1577 O O . VAL A 1 207 ? -7.363 -7.489 20.026 1.00 88.75 207 VAL A O 1
ATOM 1580 N N . ALA A 1 208 ? -6.117 -5.999 21.147 1.00 84.88 208 ALA A N 1
ATOM 1581 C CA . ALA A 1 208 ? -5.718 -6.899 22.223 1.00 84.88 208 ALA A CA 1
ATOM 1582 C C . ALA A 1 208 ? -6.859 -7.137 23.218 1.00 84.88 208 ALA A C 1
ATOM 1584 O O . ALA A 1 208 ? -7.031 -8.239 23.736 1.00 84.88 208 ALA A O 1
ATOM 1585 N N . ASN A 1 209 ? -7.632 -6.089 23.515 1.00 87.81 209 ASN A N 1
ATOM 1586 C CA . ASN A 1 209 ? -8.730 -6.170 24.466 1.00 87.81 209 ASN A CA 1
ATOM 1587 C C . ASN A 1 209 ? -9.840 -5.172 24.138 1.00 87.81 209 ASN A C 1
ATOM 1589 O O . ASN A 1 209 ? -9.576 -4.058 23.689 1.00 87.81 209 ASN A O 1
ATOM 1593 N N . VAL A 1 210 ? -11.080 -5.557 24.432 1.00 90.31 210 VAL A N 1
ATOM 1594 C CA . VAL A 1 210 ? -12.252 -4.683 24.353 1.00 90.31 210 VAL A CA 1
ATOM 1595 C C . VAL A 1 210 ? -13.058 -4.847 25.628 1.00 90.31 210 VAL A C 1
ATOM 1597 O O . VAL A 1 210 ? -13.531 -5.941 25.936 1.00 90.31 210 VAL A O 1
ATOM 1600 N N . LYS A 1 211 ? -13.236 -3.749 26.360 1.00 88.12 211 LYS A N 1
ATOM 1601 C CA . LYS A 1 211 ? -14.084 -3.681 27.550 1.00 88.12 211 LYS A CA 1
ATOM 1602 C C . LYS A 1 211 ? -15.255 -2.749 27.288 1.00 88.12 211 LYS A C 1
ATOM 1604 O O . LYS A 1 211 ? -15.053 -1.587 26.949 1.00 88.12 211 LYS A O 1
ATOM 1609 N N . ILE A 1 212 ? -16.467 -3.245 27.497 1.00 88.62 212 ILE A N 1
ATOM 1610 C CA . ILE A 1 212 ? -17.671 -2.414 27.515 1.00 88.62 212 ILE A CA 1
ATOM 1611 C C . ILE A 1 212 ? -17.860 -1.885 28.935 1.00 88.62 212 ILE A C 1
ATOM 1613 O O . ILE A 1 212 ? -17.716 -2.631 29.902 1.00 88.62 212 ILE A O 1
ATOM 1617 N N . ARG A 1 213 ? -18.150 -0.593 29.062 1.00 85.50 213 ARG A N 1
ATOM 1618 C CA . ARG A 1 213 ? -18.449 0.080 30.329 1.00 85.50 213 ARG A CA 1
ATOM 1619 C C . ARG A 1 213 ? -19.893 0.575 30.345 1.00 85.50 213 ARG A C 1
ATOM 1621 O O . ARG A 1 213 ? -20.521 0.749 29.301 1.00 85.50 213 ARG A O 1
ATOM 1628 N N . GLY A 1 214 ? -20.391 0.849 31.548 1.00 81.50 214 GLY A N 1
ATOM 1629 C CA . GLY A 1 214 ? -21.728 1.400 31.763 1.00 81.50 214 GLY A CA 1
ATOM 1630 C C . GLY A 1 214 ? -22.831 0.351 31.639 1.00 81.50 214 GLY A C 1
ATOM 1631 O O . GLY A 1 214 ? -22.610 -0.823 31.917 1.00 81.50 214 GLY A O 1
ATOM 1632 N N . ALA A 1 215 ? -24.018 0.787 31.214 1.00 79.88 215 ALA A N 1
ATOM 1633 C CA . ALA A 1 215 ? -25.246 -0.016 31.212 1.00 79.88 215 ALA A CA 1
ATOM 1634 C C . ALA A 1 215 ? -25.204 -1.267 30.312 1.00 79.88 215 ALA A C 1
ATOM 1636 O O . ALA A 1 215 ? -26.027 -2.161 30.465 1.00 79.88 215 ALA A O 1
ATOM 1637 N N . PHE A 1 216 ? -24.245 -1.336 29.386 1.00 82.75 216 PHE A N 1
ATOM 1638 C CA . PHE A 1 216 ? -24.068 -2.473 28.483 1.00 82.75 216 PHE A CA 1
ATOM 1639 C C . PHE A 1 216 ? -22.983 -3.454 28.944 1.00 82.75 216 PHE A C 1
ATOM 1641 O O . PHE A 1 216 ? -22.763 -4.462 28.265 1.00 82.75 216 PHE A O 1
ATOM 1648 N N . ALA A 1 217 ? -22.307 -3.188 30.068 1.00 80.81 217 ALA A N 1
ATOM 1649 C CA . ALA A 1 217 ? -21.369 -4.136 30.659 1.00 80.81 217 ALA A CA 1
ATOM 1650 C C . ALA A 1 217 ? -22.096 -5.454 30.981 1.00 80.81 217 ALA A C 1
ATOM 1652 O O . ALA A 1 217 ? -23.208 -5.440 31.499 1.00 80.81 217 ALA A O 1
ATOM 1653 N N . ASP A 1 218 ? -21.493 -6.580 30.595 1.00 84.38 218 ASP A N 1
ATOM 1654 C CA . ASP A 1 218 ? -22.017 -7.940 30.806 1.00 84.38 218 ASP A CA 1
ATOM 1655 C C . ASP A 1 218 ? -23.382 -8.255 30.157 1.00 84.38 218 ASP A C 1
ATOM 1657 O O . ASP A 1 218 ? -24.000 -9.280 30.444 1.00 84.38 218 ASP A O 1
ATOM 1661 N N . THR A 1 219 ? -23.834 -7.425 29.212 1.00 86.81 219 THR A N 1
ATOM 1662 C CA . THR A 1 219 ? -25.056 -7.680 28.431 1.00 86.81 219 THR A CA 1
ATOM 1663 C C . THR A 1 219 ? -24.766 -8.429 27.121 1.00 86.81 219 THR A C 1
ATOM 1665 O O . THR A 1 219 ? -23.673 -8.289 26.556 1.00 86.81 219 THR A O 1
ATOM 1668 N N . PRO A 1 220 ? -25.744 -9.169 26.558 1.00 86.31 220 PRO A N 1
ATOM 1669 C CA . PRO A 1 220 ? -25.619 -9.763 25.222 1.00 86.31 220 PRO A CA 1
ATOM 1670 C C . PRO A 1 220 ? -25.330 -8.726 24.125 1.00 86.31 220 PRO A C 1
ATOM 1672 O O . PRO A 1 220 ? -24.490 -8.964 23.256 1.00 86.31 220 PRO A O 1
ATOM 1675 N N . THR A 1 221 ? -25.946 -7.541 24.215 1.00 85.94 221 THR A N 1
ATOM 1676 C CA . THR A 1 221 ? -25.683 -6.405 23.318 1.00 85.94 221 THR A CA 1
ATOM 1677 C C . THR A 1 221 ? -24.238 -5.929 23.438 1.00 85.94 221 THR A C 1
ATOM 1679 O O . THR A 1 221 ? -23.552 -5.783 22.429 1.00 85.94 221 THR A O 1
ATOM 1682 N N . GLY A 1 222 ? -23.729 -5.761 24.663 1.00 85.94 222 GLY A N 1
ATOM 1683 C CA . GLY A 1 222 ? -22.333 -5.400 24.914 1.00 85.94 222 GLY A CA 1
ATOM 1684 C C . GLY A 1 222 ? -21.350 -6.440 24.375 1.00 85.94 222 GLY A C 1
ATOM 1685 O O . GLY A 1 222 ? -20.333 -6.080 23.781 1.00 85.94 222 GLY A O 1
ATOM 1686 N N . LYS A 1 223 ? -21.668 -7.733 24.500 1.00 89.50 223 LYS A N 1
ATOM 1687 C CA . LYS A 1 223 ? -20.862 -8.809 23.912 1.00 89.50 223 LYS A CA 1
ATOM 1688 C C . LYS A 1 223 ? -20.839 -8.740 22.383 1.00 89.50 223 LYS A C 1
ATOM 1690 O O . LYS A 1 223 ? -19.756 -8.777 21.809 1.00 89.50 223 LYS A O 1
ATOM 1695 N N . CYS A 1 224 ? -21.993 -8.550 21.744 1.00 88.75 224 CYS A N 1
ATOM 1696 C CA . CYS A 1 224 ? -22.089 -8.383 20.290 1.00 88.75 224 CYS A CA 1
ATOM 1697 C C . CYS A 1 224 ? -21.247 -7.195 19.794 1.00 88.75 224 CYS A C 1
ATOM 1699 O O . CYS A 1 224 ? -20.452 -7.332 18.864 1.00 88.75 224 CYS A O 1
ATOM 1701 N N . VAL A 1 225 ? -21.345 -6.048 20.479 1.00 88.25 225 VAL A N 1
ATOM 1702 C CA . VAL A 1 225 ? -20.539 -4.851 20.188 1.00 88.25 225 VAL A CA 1
ATOM 1703 C C . VAL A 1 225 ? -19.045 -5.134 20.367 1.00 88.25 225 VAL A C 1
ATOM 1705 O O . VAL A 1 225 ? -18.243 -4.782 19.504 1.00 88.25 225 VAL A O 1
ATOM 1708 N N . SER A 1 226 ? -18.660 -5.796 21.461 1.00 89.38 226 SER A N 1
ATOM 1709 C CA . SER A 1 226 ? -17.268 -6.167 21.739 1.00 89.38 226 SER A CA 1
ATOM 1710 C C . SER A 1 226 ? -16.691 -7.064 20.645 1.00 89.38 226 SER A C 1
ATOM 1712 O O . SER A 1 226 ? -15.603 -6.795 20.133 1.00 89.38 226 SER A O 1
ATOM 1714 N N . ASP A 1 227 ? -17.438 -8.087 20.230 1.00 89.81 227 ASP A N 1
ATOM 1715 C CA . ASP A 1 227 ? -17.005 -9.032 19.204 1.00 89.81 227 ASP A CA 1
ATOM 1716 C C . ASP A 1 227 ? -16.894 -8.359 17.830 1.00 89.81 227 ASP A C 1
ATOM 1718 O O . ASP A 1 227 ? -15.921 -8.595 17.113 1.00 89.81 227 ASP A O 1
ATOM 1722 N N . ALA A 1 228 ? -17.803 -7.440 17.490 1.00 89.31 228 ALA A N 1
ATOM 1723 C CA . ALA A 1 228 ? -17.694 -6.637 16.275 1.00 89.31 228 ALA A CA 1
ATOM 1724 C C . ALA A 1 228 ? -16.432 -5.755 16.278 1.00 89.31 228 ALA A C 1
ATOM 1726 O O . ALA A 1 228 ? -15.689 -5.741 15.292 1.00 89.31 228 ALA A O 1
ATOM 1727 N N . VAL A 1 229 ? -16.146 -5.068 17.389 1.00 89.44 229 VAL A N 1
ATOM 1728 C CA . VAL A 1 229 ? -14.967 -4.195 17.527 1.00 89.44 229 VAL A CA 1
ATOM 1729 C C . VAL A 1 229 ? -13.663 -4.993 17.484 1.00 89.44 229 VAL A C 1
ATOM 1731 O O . VAL A 1 229 ? -12.702 -4.536 16.872 1.00 89.44 229 VAL A O 1
ATOM 1734 N N . LYS A 1 230 ? -13.617 -6.212 18.037 1.00 90.38 230 LYS A N 1
ATOM 1735 C CA . LYS A 1 230 ? -12.434 -7.091 17.947 1.00 90.38 230 LYS A CA 1
ATOM 1736 C C . LYS A 1 230 ? -12.057 -7.477 16.514 1.00 90.38 230 LYS A C 1
ATOM 1738 O O . LYS A 1 230 ? -10.913 -7.847 16.279 1.00 90.38 230 LYS A O 1
ATOM 1743 N N . THR A 1 231 ? -12.986 -7.390 15.556 1.00 88.19 231 THR A N 1
ATOM 1744 C CA . THR A 1 231 ? -12.681 -7.654 14.135 1.00 88.19 231 THR A CA 1
ATOM 1745 C C . THR A 1 231 ? -11.955 -6.504 13.439 1.00 88.19 231 THR A C 1
ATOM 1747 O O . THR A 1 231 ? -11.499 -6.667 12.306 1.00 88.19 231 THR A O 1
ATOM 1750 N N . LEU A 1 232 ? -11.851 -5.340 14.087 1.00 86.19 232 LEU A N 1
ATOM 1751 C CA . LEU A 1 232 ? -11.188 -4.176 13.520 1.00 86.19 232 LEU A CA 1
ATOM 1752 C C . LEU A 1 232 ? -9.669 -4.331 13.519 1.00 86.19 232 LEU A C 1
ATOM 1754 O O . LEU A 1 232 ? -9.066 -4.886 14.436 1.00 86.19 232 LEU A O 1
ATOM 1758 N N . LYS A 1 233 ? -9.053 -3.764 12.482 1.00 83.69 233 LYS A N 1
ATOM 1759 C CA . LYS A 1 233 ? -7.608 -3.577 12.392 1.00 83.69 233 LYS A CA 1
ATOM 1760 C C . LYS A 1 233 ? -7.302 -2.093 12.329 1.00 83.69 233 LYS A C 1
ATOM 1762 O O . LYS A 1 233 ? -7.932 -1.361 11.566 1.00 83.69 233 LYS A O 1
ATOM 1767 N N . PHE A 1 234 ? -6.332 -1.674 13.126 1.00 84.69 234 PHE A N 1
ATOM 1768 C CA . PHE A 1 234 ? -5.833 -0.310 13.16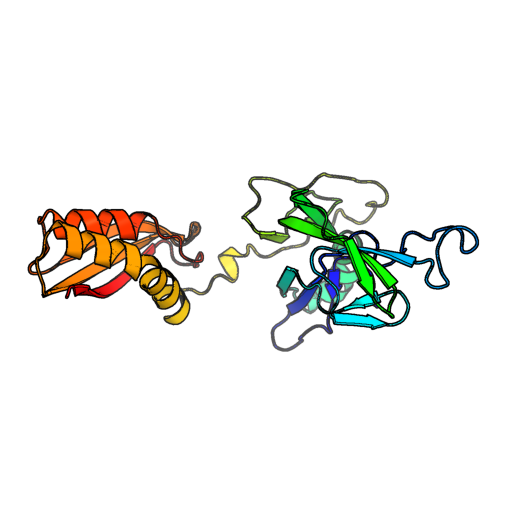5 1.00 84.69 234 PHE A CA 1
ATOM 1769 C C . PHE A 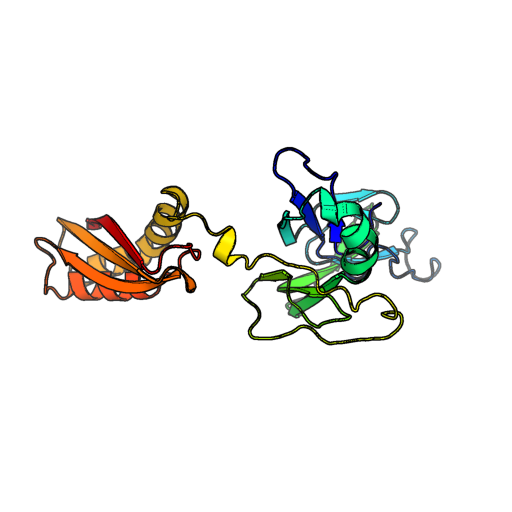1 234 ? -4.446 -0.256 12.521 1.00 84.69 234 PHE A C 1
ATOM 1771 O O . PHE A 1 234 ? -3.792 -1.292 12.366 1.00 84.69 234 PHE A O 1
ATOM 1778 N N . PRO A 1 235 ? -3.968 0.936 12.132 1.00 79.69 235 PRO A N 1
ATOM 1779 C CA . PRO A 1 235 ? -2.563 1.104 11.798 1.00 79.69 235 PRO A CA 1
ATOM 1780 C C . PRO A 1 235 ? -1.675 0.715 12.990 1.00 79.69 235 PRO A C 1
ATOM 1782 O O . PRO A 1 235 ? -2.074 0.849 14.149 1.00 79.69 235 PRO A O 1
ATOM 1785 N N . ALA A 1 236 ? -0.465 0.239 12.712 1.00 79.81 236 ALA A N 1
ATOM 1786 C CA . ALA A 1 236 ? 0.538 0.049 13.753 1.00 79.81 236 ALA A CA 1
ATOM 1787 C C . ALA A 1 236 ? 0.980 1.411 14.340 1.00 79.81 236 ALA A C 1
ATOM 1789 O O . ALA A 1 236 ? 0.804 2.453 13.705 1.00 79.81 236 ALA A O 1
ATOM 1790 N N . PHE A 1 237 ? 1.533 1.413 15.556 1.00 77.25 237 PHE A N 1
ATOM 1791 C CA . PHE A 1 237 ? 2.102 2.579 16.250 1.00 77.25 237 PHE A CA 1
ATOM 1792 C C . PHE A 1 237 ? 3.261 2.159 17.182 1.00 77.25 237 PHE A C 1
ATOM 1794 O O . PHE A 1 237 ? 3.393 0.982 17.516 1.00 77.25 237 PHE A O 1
ATOM 1801 N N . ALA A 1 238 ? 4.127 3.098 17.584 1.00 71.69 238 ALA A N 1
ATOM 1802 C CA . ALA A 1 238 ? 5.426 2.748 18.183 1.00 71.69 238 ALA A CA 1
ATOM 1803 C C . ALA A 1 238 ? 5.334 2.218 19.626 1.00 71.69 238 ALA A C 1
ATOM 1805 O O . ALA A 1 238 ? 6.147 1.390 20.035 1.00 71.69 238 ALA A O 1
ATOM 1806 N N . ASN A 1 239 ? 4.358 2.691 20.409 1.00 76.56 239 ASN A N 1
ATOM 1807 C CA . ASN A 1 239 ? 4.165 2.232 21.787 1.00 76.56 239 ASN A CA 1
ATOM 1808 C C . ASN A 1 239 ? 3.752 0.754 21.831 1.00 76.56 239 ASN A C 1
ATOM 1810 O O . ASN A 1 239 ? 3.025 0.293 20.964 1.00 76.56 239 ASN A O 1
ATOM 1814 N N . GLU A 1 240 ? 4.124 0.020 22.882 1.00 80.12 240 GLU A N 1
ATOM 1815 C CA . GLU A 1 240 ? 3.747 -1.399 23.025 1.00 80.12 240 GLU A CA 1
ATOM 1816 C C . GLU A 1 240 ? 2.230 -1.614 22.997 1.00 80.12 240 GLU A C 1
ATOM 1818 O O . GLU A 1 240 ? 1.730 -2.545 22.361 1.00 80.12 240 GLU A O 1
ATOM 1823 N N . SER A 1 241 ? 1.490 -0.716 23.647 1.00 85.00 241 SER A N 1
ATOM 1824 C CA . SER A 1 241 ? 0.037 -0.694 23.609 1.00 85.00 241 SER A CA 1
ATOM 1825 C C . SER A 1 241 ? -0.514 0.720 23.755 1.00 85.00 241 SER A C 1
ATOM 1827 O O . SER A 1 241 ? 0.154 1.640 24.233 1.00 85.00 241 SER A O 1
ATOM 1829 N N . MET A 1 242 ? -1.758 0.902 23.325 1.00 84.00 242 MET A N 1
ATOM 1830 C CA . MET A 1 242 ? -2.521 2.129 23.519 1.00 84.00 242 MET A CA 1
ATOM 1831 C C . MET A 1 242 ? -3.946 1.751 23.882 1.00 84.00 242 MET A C 1
ATOM 1833 O O . MET A 1 242 ? -4.519 0.841 23.291 1.00 84.00 242 MET A O 1
ATOM 1837 N N . THR A 1 243 ? -4.523 2.464 24.844 1.00 85.06 243 THR A N 1
ATOM 1838 C CA . THR A 1 243 ? -5.940 2.331 25.179 1.00 85.06 243 THR A CA 1
ATOM 1839 C C . THR A 1 243 ? -6.657 3.633 24.869 1.00 85.06 243 THR A C 1
ATOM 1841 O O . THR A 1 243 ? -6.168 4.708 25.219 1.00 85.06 243 THR A O 1
ATOM 1844 N N . PHE A 1 244 ? -7.814 3.539 24.225 1.00 84.62 244 PHE A N 1
ATOM 1845 C CA . PHE A 1 244 ? -8.713 4.667 24.005 1.00 84.62 244 PHE A CA 1
ATOM 1846 C C . PHE A 1 244 ? -10.153 4.274 24.338 1.00 84.62 244 PHE A C 1
ATOM 1848 O O . PHE A 1 244 ? -10.497 3.091 24.386 1.00 84.62 244 PHE A O 1
ATOM 1855 N N . SER A 1 245 ? -10.989 5.280 24.580 1.00 85.38 245 SER A N 1
ATOM 1856 C CA . SER A 1 245 ? -12.426 5.101 24.780 1.00 85.38 245 SER A CA 1
ATOM 1857 C C . SER A 1 245 ? -13.188 5.673 23.593 1.00 85.38 245 SER A C 1
ATOM 1859 O O . SER A 1 245 ? -12.878 6.763 23.114 1.00 85.38 245 SER A O 1
ATOM 1861 N N . TYR A 1 246 ? -14.203 4.948 23.143 1.00 85.31 246 TYR A N 1
ATOM 1862 C CA . TYR A 1 246 ? -15.110 5.352 22.080 1.00 85.31 246 TYR A CA 1
ATOM 1863 C C . TYR A 1 246 ? -16.552 5.092 22.507 1.00 85.31 246 TYR A C 1
ATOM 1865 O O . TYR A 1 246 ? -16.827 4.114 23.197 1.00 85.31 246 TYR A O 1
ATOM 1873 N N . LYS A 1 247 ? -17.481 5.962 22.113 1.00 87.75 247 LYS A N 1
ATOM 1874 C CA . LYS A 1 247 ? -18.894 5.849 22.490 1.00 87.75 247 LYS A CA 1
ATOM 1875 C C . LYS A 1 247 ? -19.738 5.579 21.253 1.00 87.75 247 LYS A C 1
ATOM 1877 O O . LYS A 1 247 ? -19.684 6.350 20.299 1.00 87.75 247 LYS A O 1
ATOM 1882 N N . TYR A 1 248 ? -20.526 4.510 21.295 1.00 86.44 248 TYR A N 1
ATOM 1883 C CA . TYR A 1 248 ? -21.583 4.253 20.322 1.00 86.44 248 TYR A CA 1
ATOM 1884 C C . TYR A 1 248 ? -22.934 4.599 20.935 1.00 86.44 248 TYR A C 1
ATOM 1886 O O . TYR A 1 248 ? -23.281 4.098 22.000 1.00 86.44 248 TYR A O 1
ATOM 1894 N N . GLU A 1 249 ? -23.707 5.429 20.247 1.00 85.25 249 GLU A N 1
ATOM 1895 C CA . GLU A 1 249 ? -25.129 5.606 20.548 1.00 85.25 249 GLU A CA 1
ATOM 1896 C C . GLU A 1 249 ? -25.922 4.512 19.836 1.00 85.25 249 GLU A C 1
ATOM 1898 O O . GLU A 1 249 ? -25.922 4.482 18.608 1.00 85.25 249 GLU A O 1
ATOM 1903 N N . LEU A 1 250 ? -26.555 3.608 20.576 1.00 81.94 250 LEU A N 1
ATOM 1904 C CA . LEU A 1 250 ? -27.467 2.594 20.050 1.00 81.94 250 LEU A CA 1
ATOM 1905 C C . LEU A 1 250 ? -28.886 3.164 20.085 1.00 81.94 250 LEU A C 1
ATOM 1907 O O . LEU A 1 250 ? -29.343 3.607 21.143 1.00 81.94 250 LEU A O 1
ATOM 1911 N N . LYS A 1 251 ? -29.539 3.203 18.928 1.00 79.25 251 LYS A N 1
ATOM 1912 C CA . LYS A 1 251 ? -30.863 3.786 18.719 1.00 79.25 251 LYS A CA 1
ATOM 1913 C C . LYS A 1 251 ? -31.523 3.172 17.500 1.00 79.25 251 LYS A C 1
ATOM 1915 O O . LYS A 1 251 ? -30.757 2.709 16.624 1.00 79.25 251 LYS A O 1
#

Sequence (251 aa):
MGGGALAFDAYDSVKFVYPVTLNGCLTCSKPIEFDPVLFAPNNKFFITAKVPTKIEGTVPQGIDLGKFEISVDPRELGKWTKTVQPFLQVQFLYRVVGEKVWDAKLGAGITLHTGGYRVFNRCTGEVLFSSPLSAGQGPVDKRGCEDANAKPVVEDPAKNLPSKLAPTQILEPMKSIRGKIDTCYEQYQIPGTAEVSVTLTGKTGEVANVKIRGAFADTPTGKCVSDAVKTLKFPAFANESMTFSYKYELK

Radius of gyration: 23.58 Å; chains: 1; bounding box: 62×32×73 Å

Foldseek 3Di:
DAQDQKDWDDQDPVQQKTKIWGAFWDQQNHFDADDCVVDPPFRGETEAQDDAPAQDPSHGHPRTPDIDIQHDDPVCVVVCVVQPVVQKDKDWDWDPDDWPWDDDPRHTYTHTHTPKMFIARQQPQHTPDIVPDDPGGHHHDNVPNPVNVPPPPRPDVLVVFAQDDDPVLVVPLVVVLLVQLQVLCVVPVDWDKWKWKFKAAQQFQATPDIATDDPCGPHPSNVSVRVSSNPTGTHHGNDRMDIDIDIDGHD

Secondary structure (DSSP, 8-state):
--SSSEEE---BTTTTEEEEEEE-BSSSSSPEEPPTTTS-S--EEEEESS--SEEETTEEES-EEEEEEEE--TTTHHHHHHHTGGGEEEEEEEEEEEEEEEEETTEEEEEEEEEEEEEEETTT--EEEEESPPSSPPPP--TT-TTTTS------GGGSS-SS--HHHHHHHHHHTHHHHHHHHHHH---EEEEEEEEEETTTTEEEEEEEEGGGTTSHHHHHHHHHHHT-B----SSSEEEEEEEEEE-

pLDDT: mean 79.39, std 11.86, range [34.78, 91.94]